Protein AF-A0A7S2X985-F1 (afdb_monomer)

Mean predicted aligned error: 20.02 Å

Secondary structure (DSSP, 8-state):
---EE--SSSS--EEEEEEPPHHHHHTSB-S--GGGGGG-TTTPPPP-EE-S--EEEEE-TT-TT----EEEEEE---SS---GGGEEEEEE-TTSBEEESS-SHHHHHHSPPEEETTEEEEEE---EETTSPPEEEEEEE----------HHHHHHHHHHHHHHHHHHHHHHHHHHHHHHHHHHHHHHHHHHHHHHHHHHHHHHHHHHHHHHHHT---------------TTHHHHHHHHHHH-PPPHHHHHHHHHHHHHHHHHHHHHHHHHHHHHHHHHHHHHHHHHHHHHHT--

Organism: NCBI:txid641309

Radius of gyration: 45.25 Å; Cα contacts (8 Å, |Δi|>4): 262; chains: 1; bounding box: 103×46×131 Å

Solvent-accessible surface area (backbone atoms only — not comparable to full-atom values): 17357 Å² total; per-residue (Å²): 112,65,79,54,78,64,70,98,50,102,78,54,56,40,48,45,42,44,78,58,57,71,74,65,54,71,68,37,53,45,62,73,65,75,90,53,56,90,79,38,91,86,72,70,71,61,60,42,44,77,33,27,84,38,30,32,28,24,27,41,83,92,50,86,78,58,73,45,86,43,73,48,77,43,60,40,68,63,94,56,95,70,58,76,83,20,49,38,56,20,34,53,45,99,85,30,40,73,39,49,76,52,77,47,69,71,49,32,71,76,54,60,70,48,74,60,86,58,31,42,30,41,70,50,49,80,61,15,35,68,95,54,68,56,37,38,36,32,40,26,36,44,63,59,76,57,72,72,66,72,44,59,63,55,57,49,47,47,66,73,44,39,69,60,54,54,51,49,53,52,52,50,54,53,48,51,53,50,50,53,51,50,53,53,52,52,51,53,51,51,54,51,51,51,51,53,49,49,56,52,50,53,51,50,53,50,51,49,50,51,48,59,56,46,69,74,55,84,81,75,90,72,95,73,93,74,81,86,74,85,69,78,69,65,67,58,56,62,59,52,58,68,69,65,71,61,80,54,71,66,63,54,52,54,50,52,55,51,51,52,52,54,49,52,52,50,51,52,53,50,54,50,52,56,51,54,51,51,52,51,51,52,52,51,53,50,54,50,52,53,56,67,57,64,76,77,117

Structure (mmCIF, N/CA/C/O backbone):
data_AF-A0A7S2X985-F1
#
_entry.id   AF-A0A7S2X985-F1
#
loop_
_atom_site.group_PDB
_atom_site.id
_atom_site.type_symbol
_atom_site.label_atom_id
_atom_site.label_alt_id
_atom_site.label_comp_id
_atom_site.label_asym_id
_atom_site.label_entity_id
_atom_site.label_seq_id
_atom_site.pdbx_PDB_ins_code
_atom_site.Cartn_x
_atom_site.Cartn_y
_atom_site.Cartn_z
_atom_site.occupancy
_atom_site.B_iso_or_equiv
_atom_site.auth_seq_id
_atom_site.auth_comp_id
_atom_site.auth_asym_id
_atom_site.auth_atom_id
_atom_site.pdbx_PDB_model_num
ATOM 1 N N . GLY A 1 1 ? -16.755 -2.952 32.987 1.00 37.12 1 GLY A N 1
ATOM 2 C CA . GLY A 1 1 ? -15.324 -3.105 33.292 1.00 37.12 1 GLY A CA 1
ATOM 3 C C . GLY A 1 1 ? -15.117 -4.434 33.974 1.00 37.12 1 GLY A C 1
ATOM 4 O O . GLY A 1 1 ? -15.805 -4.704 34.952 1.00 37.12 1 GLY A O 1
ATOM 5 N N . ALA A 1 2 ? -14.242 -5.276 33.432 1.00 41.88 2 ALA A N 1
ATOM 6 C CA . ALA A 1 2 ? -13.829 -6.518 34.077 1.00 41.88 2 ALA A CA 1
ATOM 7 C C . ALA A 1 2 ? -12.558 -6.242 34.891 1.00 41.88 2 ALA A C 1
ATOM 9 O O . ALA A 1 2 ? -11.620 -5.645 34.371 1.00 41.88 2 ALA A O 1
ATOM 10 N N . PHE A 1 3 ? -12.538 -6.649 36.160 1.00 44.09 3 PHE A N 1
ATOM 11 C CA . PHE A 1 3 ? -11.353 -6.574 37.012 1.00 44.09 3 PHE A CA 1
ATOM 12 C C . PHE A 1 3 ? -10.733 -7.964 37.094 1.00 44.09 3 PHE A C 1
ATOM 14 O O . PHE A 1 3 ? -11.329 -8.873 37.667 1.00 44.09 3 PHE A O 1
ATOM 21 N N . VAL A 1 4 ? -9.535 -8.131 36.542 1.00 50.12 4 VAL A N 1
ATOM 22 C CA . VAL A 1 4 ? -8.722 -9.322 36.804 1.00 50.12 4 VAL A CA 1
ATOM 23 C C . VAL A 1 4 ? -7.693 -8.931 37.856 1.00 50.12 4 VAL A C 1
ATOM 25 O O . VAL A 1 4 ? -6.742 -8.214 37.558 1.00 50.12 4 VAL A O 1
ATOM 28 N N . THR A 1 5 ? -7.907 -9.356 39.102 1.00 44.69 5 THR A N 1
ATOM 29 C CA . THR A 1 5 ? -6.942 -9.193 40.195 1.00 44.69 5 THR A CA 1
ATOM 30 C C . THR A 1 5 ? -6.244 -10.529 40.435 1.00 44.69 5 THR A C 1
ATOM 32 O O . THR A 1 5 ? -6.885 -11.544 40.704 1.00 44.69 5 THR A O 1
ATOM 35 N N . ARG A 1 6 ? -4.912 -10.564 40.320 1.00 44.09 6 ARG A N 1
ATOM 36 C CA . ARG A 1 6 ? -4.124 -11.769 40.615 1.00 44.09 6 ARG A CA 1
ATOM 37 C C . ARG A 1 6 ? -3.364 -11.594 41.935 1.00 44.09 6 ARG A C 1
ATOM 39 O O . ARG A 1 6 ? -2.238 -11.118 41.934 1.00 44.09 6 ARG A O 1
ATOM 46 N N . GLY A 1 7 ? -3.984 -12.045 43.030 1.00 41.53 7 GLY A N 1
ATOM 47 C CA . GLY A 1 7 ? -3.350 -12.333 44.332 1.00 41.53 7 GLY A CA 1
ATOM 48 C C . GLY A 1 7 ? -2.985 -11.126 45.218 1.00 41.53 7 GLY A C 1
ATOM 49 O O . GLY A 1 7 ? -3.055 -10.000 44.756 1.00 41.53 7 GLY A O 1
ATOM 50 N N . PRO A 1 8 ? -2.632 -11.336 46.505 1.00 42.41 8 PRO A N 1
ATOM 51 C CA . PRO A 1 8 ? -2.296 -10.283 47.465 1.00 42.41 8 PRO A CA 1
ATOM 52 C C . PRO A 1 8 ? -0.773 -10.109 47.565 1.00 42.41 8 PRO A C 1
ATOM 54 O O . PRO A 1 8 ? -0.146 -10.480 48.555 1.00 42.41 8 PRO A O 1
ATOM 57 N N . SER A 1 9 ? -0.158 -9.581 46.513 1.00 53.66 9 SER A N 1
ATOM 58 C CA . SER A 1 9 ? 1.262 -9.220 46.499 1.00 53.66 9 SER A CA 1
ATOM 59 C C . SER A 1 9 ? 1.353 -7.725 46.205 1.00 53.66 9 SER A C 1
ATOM 61 O O . SER A 1 9 ? 0.555 -7.181 45.456 1.00 53.66 9 SER A O 1
ATOM 63 N N . THR A 1 10 ? 2.305 -7.001 46.778 1.00 53.34 10 THR A N 1
ATOM 64 C CA . THR A 1 10 ? 2.469 -5.554 46.532 1.00 53.34 10 THR A CA 1
ATOM 65 C C . THR A 1 10 ? 2.764 -5.199 45.060 1.00 53.34 10 THR A C 1
ATOM 67 O O . THR A 1 10 ? 2.781 -4.023 44.709 1.00 53.34 10 THR A O 1
ATOM 70 N N . ASN A 1 11 ? 2.898 -6.206 44.185 1.00 60.09 11 ASN A N 1
ATOM 71 C CA . ASN A 1 11 ? 2.995 -6.114 42.728 1.00 60.09 11 ASN A CA 1
ATOM 72 C C . ASN A 1 11 ? 1.716 -6.599 42.032 1.00 60.09 11 ASN A C 1
ATOM 74 O O . ASN A 1 11 ? 1.755 -7.482 41.171 1.00 60.09 11 ASN A O 1
ATOM 78 N N . ASN A 1 12 ? 0.566 -6.057 42.416 1.00 65.19 12 ASN A N 1
ATOM 79 C CA . ASN A 1 12 ? -0.681 -6.441 41.774 1.00 65.19 12 ASN A CA 1
ATOM 80 C C . ASN A 1 12 ? -0.718 -5.952 40.319 1.00 65.19 12 ASN A C 1
ATOM 82 O O . ASN A 1 12 ? -0.610 -4.760 40.015 1.00 65.19 12 ASN A O 1
ATOM 86 N N . ILE A 1 13 ? -0.869 -6.915 39.415 1.00 68.62 13 ILE A N 1
ATOM 87 C CA . ILE A 1 13 ? -1.142 -6.676 38.004 1.00 68.62 13 ILE A CA 1
ATOM 88 C C . ILE A 1 13 ? -2.639 -6.437 37.883 1.00 68.62 13 ILE A C 1
ATOM 90 O O . ILE A 1 13 ? -3.434 -7.303 38.253 1.00 68.62 13 ILE A O 1
ATOM 94 N N . TYR A 1 14 ? -3.007 -5.263 37.382 1.00 75.69 14 TYR A N 1
ATOM 95 C CA . TYR A 1 14 ? -4.395 -4.914 37.120 1.00 75.69 14 TYR A CA 1
ATOM 96 C C . TYR A 1 14 ? -4.555 -4.620 35.638 1.00 75.69 14 TYR A C 1
ATOM 98 O O . TYR A 1 14 ? -3.804 -3.819 35.086 1.00 75.69 14 TYR A O 1
ATOM 106 N N . LEU A 1 15 ? -5.550 -5.259 35.030 1.00 80.06 15 LEU A N 1
ATOM 107 C CA . LEU A 1 15 ? -6.077 -4.897 33.723 1.00 80.06 15 LEU A CA 1
ATOM 108 C C . LEU A 1 15 ? -7.374 -4.125 33.949 1.00 80.06 15 LEU A C 1
ATOM 110 O O . LEU A 1 15 ? -8.258 -4.604 34.662 1.00 80.06 15 LEU A O 1
ATOM 114 N N . TYR A 1 16 ? -7.476 -2.942 33.357 1.00 84.44 16 TYR A N 1
ATOM 115 C CA . TYR A 1 16 ? -8.648 -2.087 33.475 1.00 84.44 16 TYR A CA 1
ATOM 116 C C . TYR A 1 16 ? -9.180 -1.735 32.091 1.00 84.44 16 TYR A C 1
ATOM 118 O O . TYR A 1 16 ? -8.420 -1.296 31.228 1.00 84.44 16 TYR A O 1
ATOM 126 N N . THR A 1 17 ? -10.484 -1.932 31.889 1.00 86.88 17 THR A N 1
ATOM 127 C CA . THR A 1 17 ? -11.172 -1.586 30.643 1.00 86.88 17 THR A CA 1
ATOM 128 C C . THR A 1 17 ? -12.392 -0.709 30.896 1.00 86.88 17 THR A C 1
ATOM 130 O O . THR A 1 17 ? -13.208 -0.982 31.787 1.00 86.88 17 THR A O 1
ATOM 133 N N . LEU A 1 18 ? -12.530 0.339 30.085 1.00 89.88 18 LEU A N 1
ATOM 134 C CA . LEU A 1 18 ? -13.680 1.247 30.076 1.00 89.88 18 LEU A CA 1
ATOM 135 C C . LEU A 1 18 ? -14.195 1.423 28.657 1.00 89.88 18 LEU A C 1
ATOM 137 O O . LEU A 1 18 ? -13.406 1.476 27.723 1.00 89.88 18 LEU A O 1
ATOM 141 N N . SER A 1 19 ? -15.506 1.577 28.498 1.00 88.50 19 SER A N 1
ATOM 142 C CA . SER A 1 19 ? -16.073 2.084 27.248 1.00 88.50 19 SER A CA 1
ATOM 143 C C . SER A 1 19 ? -15.607 3.519 27.017 1.00 88.50 19 SER A C 1
ATOM 145 O O . SER A 1 19 ? -15.611 4.319 27.955 1.00 88.50 19 SER A O 1
ATOM 147 N N . ALA A 1 20 ? -15.241 3.846 25.785 1.00 87.81 20 ALA A N 1
ATOM 148 C CA . ALA A 1 20 ? -14.921 5.214 25.411 1.00 87.81 20 ALA A CA 1
ATOM 149 C C . ALA A 1 20 ? -16.188 6.015 25.107 1.00 87.81 20 ALA A C 1
ATOM 151 O O . ALA A 1 20 ? -17.232 5.457 24.756 1.00 87.81 20 ALA A O 1
ATOM 152 N N . THR A 1 21 ? -16.101 7.330 25.266 1.00 84.75 21 THR A N 1
ATOM 153 C CA . THR A 1 21 ? -17.227 8.232 25.011 1.00 84.75 21 THR A CA 1
ATOM 154 C C . THR A 1 21 ? -17.313 8.585 23.531 1.00 84.75 21 THR A C 1
ATOM 156 O O . THR A 1 21 ? -16.298 8.702 22.849 1.00 84.75 21 THR A O 1
ATOM 159 N N . GLU A 1 22 ? -18.524 8.817 23.017 1.00 75.56 22 GLU A N 1
ATOM 160 C CA . GLU A 1 22 ? -18.728 9.146 21.598 1.00 75.56 22 GLU A CA 1
ATOM 161 C C . GLU A 1 22 ? -17.960 10.409 21.161 1.00 75.56 22 GLU A C 1
ATOM 163 O O . GLU A 1 22 ? -17.469 10.489 20.036 1.00 75.56 22 GLU A O 1
ATOM 168 N N . SER A 1 23 ? -17.788 11.376 22.068 1.00 77.38 23 SER A N 1
ATOM 169 C CA . SER A 1 23 ? -17.012 12.599 21.831 1.00 77.38 23 SER A CA 1
ATOM 170 C C . SER A 1 23 ? -15.557 12.336 21.442 1.00 77.38 23 SER A C 1
ATOM 172 O O . SER A 1 23 ? -15.026 13.056 20.602 1.00 77.38 23 SER A O 1
ATOM 174 N N . GLU A 1 24 ? -14.927 11.304 22.007 1.00 73.19 24 GLU A N 1
ATOM 175 C CA . GLU A 1 24 ? -13.530 10.944 21.718 1.00 73.19 24 GLU A CA 1
ATOM 176 C C . GLU A 1 24 ? -13.401 10.237 20.360 1.00 73.19 24 GLU A C 1
ATOM 178 O O . GLU A 1 24 ? -12.398 10.373 19.659 1.00 73.19 24 GLU A O 1
ATOM 183 N N . ILE A 1 25 ? -14.453 9.527 19.946 1.00 74.12 25 ILE A N 1
ATOM 184 C CA . ILE A 1 25 ? -14.523 8.852 18.644 1.00 74.12 25 ILE A CA 1
ATOM 185 C C . ILE A 1 25 ? -14.705 9.876 17.525 1.00 74.12 25 ILE A C 1
ATOM 187 O O . ILE A 1 25 ? -14.111 9.737 16.463 1.00 74.12 25 ILE A O 1
ATOM 191 N N . ARG A 1 26 ? -15.500 10.930 17.757 1.00 67.88 26 ARG A N 1
ATOM 192 C CA . ARG A 1 26 ? -15.759 11.982 16.759 1.00 67.88 26 ARG A CA 1
ATOM 193 C C . ARG A 1 26 ? -14.506 12.774 16.379 1.00 67.88 26 ARG A C 1
ATOM 195 O O . ARG A 1 26 ? -14.453 13.306 15.274 1.00 67.88 26 ARG A O 1
ATOM 202 N N . SER A 1 27 ? -13.514 12.851 17.268 1.00 60.69 27 SER A N 1
ATOM 203 C CA . SER A 1 27 ? -12.201 13.433 16.958 1.00 60.69 27 SER A CA 1
ATOM 204 C C . SER A 1 27 ? -11.284 12.505 16.160 1.00 60.69 27 SER A C 1
ATOM 206 O O . SER A 1 27 ? -10.302 12.985 15.599 1.00 60.69 27 SER A O 1
ATOM 208 N N . ALA A 1 28 ? -11.580 11.203 16.092 1.00 64.69 28 ALA A N 1
ATOM 209 C CA . ALA A 1 28 ? -10.802 10.266 15.295 1.00 64.69 28 ALA A CA 1
ATOM 210 C C . ALA A 1 28 ? -11.114 10.453 13.804 1.00 64.69 28 ALA A C 1
ATOM 212 O O . ALA A 1 28 ? -12.271 10.499 13.377 1.00 64.69 28 ALA A O 1
ATOM 213 N N . HIS A 1 29 ? -10.069 10.565 12.991 1.00 62.53 29 HIS A N 1
ATOM 214 C CA . HIS A 1 29 ? -10.214 10.737 11.557 1.00 62.53 29 HIS A CA 1
ATOM 215 C C . HIS A 1 29 ? -10.514 9.386 10.901 1.00 62.53 29 HIS A C 1
ATOM 217 O O . HIS A 1 29 ? -9.672 8.492 10.852 1.00 62.53 29 HIS A O 1
ATOM 223 N N . ASN A 1 30 ? -11.726 9.249 10.358 1.00 56.31 30 ASN A N 1
ATOM 224 C CA . ASN A 1 30 ? -12.150 8.042 9.640 1.00 56.31 30 ASN A CA 1
ATOM 225 C C . ASN A 1 30 ? -11.786 8.049 8.141 1.00 56.31 30 ASN A C 1
ATOM 227 O O . ASN A 1 30 ? -12.067 7.067 7.454 1.00 56.31 30 ASN A O 1
ATOM 231 N N . PHE A 1 31 ? -11.141 9.110 7.625 1.00 55.06 31 PHE A N 1
ATOM 232 C CA . PHE A 1 31 ? -10.700 9.192 6.227 1.00 55.06 31 PHE A CA 1
ATOM 233 C C . PHE A 1 31 ? -9.697 10.308 5.907 1.00 55.06 31 PHE A C 1
ATOM 235 O O . PHE A 1 31 ? -9.627 11.334 6.584 1.00 55.06 31 PHE A O 1
ATOM 242 N N . VAL A 1 32 ? -8.981 10.111 4.792 1.00 45.12 32 VAL A N 1
ATOM 243 C CA . VAL A 1 32 ? -8.076 11.080 4.155 1.00 45.12 32 VAL A CA 1
ATOM 244 C C . VAL A 1 32 ? -8.823 12.330 3.715 1.00 45.12 32 VAL A C 1
ATOM 246 O O . VAL A 1 32 ? -9.898 12.261 3.124 1.00 45.12 32 VAL A O 1
ATOM 249 N N . ARG A 1 33 ? -8.198 13.486 3.954 1.00 41.09 33 ARG A N 1
ATOM 250 C CA . ARG A 1 33 ? -8.642 14.787 3.448 1.00 41.09 33 ARG A CA 1
ATOM 251 C C . ARG A 1 33 ? -8.950 14.711 1.948 1.00 41.09 33 ARG A C 1
ATOM 253 O O . ARG A 1 33 ? -8.089 14.332 1.154 1.00 41.09 33 ARG A O 1
ATOM 260 N N . ARG A 1 34 ? -10.156 15.148 1.576 1.00 38.97 34 ARG A N 1
ATOM 261 C CA . ARG A 1 34 ? -10.697 15.196 0.202 1.00 38.97 34 ARG A CA 1
ATOM 262 C C . ARG A 1 34 ? -9.741 15.843 -0.816 1.00 38.97 34 ARG A C 1
ATOM 264 O O . ARG A 1 34 ? -9.724 15.461 -1.974 1.00 38.97 34 ARG A O 1
ATOM 271 N N . GLU A 1 35 ? -8.892 16.756 -0.359 1.00 44.22 35 GLU A N 1
ATOM 272 C CA . GLU A 1 35 ? -7.920 17.517 -1.158 1.00 44.22 35 GLU A CA 1
ATOM 273 C C . GLU A 1 35 ? -6.768 16.674 -1.752 1.00 44.22 35 GLU A C 1
ATOM 275 O O . GLU A 1 35 ? -6.102 17.118 -2.684 1.00 44.22 35 GLU A O 1
ATOM 280 N N . PHE A 1 36 ? -6.511 15.466 -1.233 1.00 45.19 36 PHE A N 1
ATOM 281 C CA . PHE A 1 36 ? -5.443 14.572 -1.720 1.00 45.19 36 PHE A CA 1
ATOM 282 C C . PHE A 1 36 ? -5.940 13.446 -2.639 1.00 45.19 36 PHE A C 1
ATOM 284 O O . PHE A 1 36 ? -5.121 12.730 -3.220 1.00 45.19 36 PHE A O 1
ATOM 291 N N . PHE A 1 37 ? -7.261 13.296 -2.775 1.00 45.88 37 PHE A N 1
ATOM 292 C CA . PHE A 1 37 ? -7.903 12.204 -3.510 1.00 45.88 37 PHE A CA 1
ATOM 293 C C . PHE A 1 37 ? -7.572 12.257 -5.011 1.00 45.88 37 PHE A C 1
ATOM 295 O O . PHE A 1 37 ? -7.209 11.240 -5.596 1.00 45.88 37 PHE A O 1
ATOM 302 N N . ASP A 1 38 ? -7.538 13.459 -5.593 1.00 53.06 38 ASP A N 1
ATOM 303 C CA . ASP A 1 38 ? -7.266 13.659 -7.024 1.00 53.06 38 ASP A CA 1
ATOM 304 C C . ASP A 1 38 ? -5.805 13.380 -7.431 1.00 53.06 38 ASP A C 1
ATOM 306 O O . ASP A 1 38 ? -5.495 13.295 -8.617 1.00 53.06 38 ASP A O 1
ATOM 310 N N . ARG A 1 39 ? -4.875 13.232 -6.472 1.00 51.47 39 ARG A N 1
ATOM 311 C CA . ARG A 1 39 ? -3.435 13.035 -6.751 1.00 51.47 39 ARG A CA 1
ATOM 312 C C . ARG A 1 39 ? -2.918 11.612 -6.531 1.00 51.47 39 ARG A C 1
ATOM 314 O O . ARG A 1 39 ? -1.782 11.334 -6.907 1.00 51.47 39 ARG A O 1
ATOM 321 N N . LEU A 1 40 ? -3.685 10.725 -5.897 1.00 53.16 40 LEU A N 1
ATOM 322 C CA . LEU A 1 40 ? -3.191 9.438 -5.385 1.00 53.16 40 LEU A CA 1
ATOM 323 C C . LEU A 1 40 ? -4.100 8.280 -5.813 1.00 53.16 40 LEU A C 1
ATOM 325 O O . LEU A 1 40 ? -4.577 7.523 -4.975 1.00 53.16 40 LEU A O 1
ATOM 329 N N . THR A 1 41 ? -4.302 8.125 -7.118 1.00 47.78 41 THR A N 1
ATOM 330 C CA . THR A 1 41 ? -5.208 7.169 -7.787 1.00 47.78 41 THR A CA 1
ATOM 331 C C . THR A 1 41 ? -5.080 5.685 -7.391 1.00 47.78 41 THR A C 1
ATOM 333 O O . THR A 1 41 ? -5.945 4.902 -7.756 1.00 47.78 41 THR A O 1
ATOM 336 N N . GLU A 1 42 ? -4.083 5.276 -6.595 1.00 43.84 42 GLU A N 1
ATOM 337 C CA . GLU A 1 42 ? -3.938 3.891 -6.094 1.00 43.84 42 GLU A CA 1
ATOM 338 C C . GLU A 1 42 ? -3.498 3.783 -4.617 1.00 43.84 42 GLU A C 1
ATOM 340 O O . GLU A 1 42 ? -3.316 2.686 -4.089 1.00 43.84 42 GLU A O 1
ATOM 345 N N . MET A 1 43 ? -3.300 4.903 -3.907 1.00 43.09 43 MET A N 1
ATOM 346 C CA . MET A 1 43 ? -2.772 4.899 -2.528 1.00 43.09 43 MET A CA 1
ATOM 347 C C . MET A 1 43 ? -3.771 5.388 -1.482 1.00 43.09 43 MET A C 1
ATOM 349 O O . MET A 1 43 ? -3.379 5.688 -0.354 1.00 43.09 43 MET A O 1
ATOM 353 N N . ILE A 1 44 ? -5.054 5.430 -1.809 1.00 44.34 44 ILE A N 1
ATOM 354 C CA . ILE A 1 44 ? -6.078 5.925 -0.893 1.00 44.34 44 ILE A CA 1
ATOM 355 C C . ILE A 1 44 ? -6.330 4.857 0.186 1.00 44.34 44 ILE A C 1
ATOM 357 O O . ILE A 1 44 ? -6.694 3.730 -0.145 1.00 44.34 44 ILE A O 1
ATOM 361 N N . PRO A 1 45 ? -6.100 5.140 1.482 1.00 47.56 45 PRO A N 1
ATOM 362 C CA . PRO A 1 45 ? -6.655 4.316 2.535 1.00 47.56 45 PRO A CA 1
ATOM 363 C C . PRO A 1 45 ? -8.171 4.518 2.518 1.00 47.56 45 PRO A C 1
ATOM 365 O O . PRO A 1 45 ? -8.665 5.637 2.659 1.00 47.56 45 PRO A O 1
ATOM 368 N N . TYR A 1 46 ? -8.879 3.421 2.286 1.00 52.56 46 TYR A N 1
ATOM 369 C CA . TYR A 1 46 ? -10.331 3.341 2.339 1.00 52.56 46 TYR A CA 1
ATOM 370 C C . TYR A 1 46 ? -10.906 3.816 3.674 1.00 52.56 46 TYR A C 1
ATOM 372 O O . TYR A 1 46 ? -10.174 3.992 4.655 1.00 52.56 46 TYR A O 1
ATOM 380 N N . SER A 1 47 ? -12.235 3.948 3.707 1.00 56.97 47 SER A N 1
ATOM 381 C CA . SER A 1 47 ? -12.996 4.293 4.906 1.00 56.97 47 SER A CA 1
ATOM 382 C C . SER A 1 47 ? -12.574 3.377 5.998 1.00 56.97 47 SER A C 1
ATOM 384 O O . SER A 1 47 ? -12.709 2.163 5.855 1.00 56.97 47 SER A O 1
ATOM 386 N N . ARG A 1 48 ? -12.115 3.951 7.100 1.00 70.00 48 ARG A N 1
ATOM 387 C CA . ARG A 1 48 ? -12.078 3.195 8.335 1.00 70.00 48 ARG A CA 1
ATOM 388 C C . ARG A 1 48 ? -13.366 3.499 9.058 1.00 70.00 48 ARG A C 1
ATOM 390 O O . ARG A 1 48 ? -13.541 4.588 9.589 1.00 70.00 48 ARG A O 1
ATOM 397 N N . THR A 1 49 ? -14.292 2.552 9.006 1.00 78.50 49 THR A N 1
ATOM 398 C CA . THR A 1 49 ? -15.555 2.654 9.735 1.00 78.50 49 THR A CA 1
ATOM 399 C C . THR A 1 49 ? -15.404 1.876 11.026 1.00 78.50 49 THR A C 1
ATOM 401 O O . THR A 1 49 ? -15.036 0.704 11.006 1.00 78.50 49 THR A O 1
ATOM 404 N N . VAL A 1 50 ? -15.668 2.519 12.158 1.00 85.94 50 VAL A N 1
ATOM 405 C CA . VAL A 1 50 ? -15.706 1.836 13.452 1.00 85.94 50 VAL A CA 1
ATOM 406 C C . VAL A 1 50 ? -16.968 0.974 13.504 1.00 85.94 50 VAL A C 1
ATOM 408 O O . VAL A 1 50 ? -18.067 1.499 13.364 1.00 85.94 50 VAL A O 1
ATOM 411 N N . LEU A 1 51 ? -16.804 -0.340 13.674 1.00 87.25 51 LEU A N 1
ATOM 412 C CA . LEU A 1 51 ? -17.898 -1.318 13.667 1.00 87.25 51 LEU A CA 1
ATOM 413 C C . LEU A 1 51 ? -18.385 -1.684 15.071 1.00 87.25 51 LEU A C 1
ATOM 415 O O . LEU A 1 51 ? -19.514 -2.138 15.217 1.00 87.25 51 LEU A O 1
ATOM 419 N N . SER A 1 52 ? -17.547 -1.520 16.097 1.00 90.00 52 SER A N 1
ATOM 420 C CA . SER A 1 52 ? -17.879 -1.858 17.486 1.00 90.00 52 SER A CA 1
ATOM 421 C C . SER A 1 52 ? -17.761 -0.655 18.416 1.00 90.00 52 SER A C 1
ATOM 423 O O . SER A 1 52 ? -17.006 0.277 18.147 1.00 90.00 52 SER A O 1
ATOM 425 N N . ALA A 1 53 ? -18.414 -0.717 19.578 1.00 89.31 53 ALA A N 1
ATOM 426 C CA . ALA A 1 53 ? -18.194 0.268 20.635 1.00 89.31 53 ALA A CA 1
ATOM 427 C C . ALA A 1 53 ? -16.705 0.279 21.051 1.00 89.31 53 ALA A C 1
ATOM 429 O O . ALA A 1 53 ? -16.170 -0.781 21.399 1.00 89.31 53 ALA A O 1
ATOM 430 N N . PRO A 1 54 ? -16.017 1.432 21.002 1.00 91.06 54 PRO A N 1
ATOM 431 C CA . PRO A 1 54 ? -14.617 1.497 21.371 1.00 91.06 54 PRO A CA 1
ATOM 432 C C . PRO A 1 54 ? -14.432 1.423 22.881 1.00 91.06 54 PRO A C 1
ATOM 434 O O . PRO A 1 54 ? -15.286 1.836 23.672 1.00 91.06 54 PRO A O 1
ATOM 437 N N . PHE A 1 55 ? -13.277 0.914 23.285 1.00 92.12 55 PHE A N 1
ATOM 438 C CA . PHE A 1 55 ? -12.932 0.713 24.682 1.00 92.12 55 PHE A CA 1
ATOM 439 C C . PHE A 1 55 ? -11.468 1.053 24.933 1.00 92.12 55 PHE A C 1
ATOM 441 O O . PHE A 1 55 ? -10.588 0.785 24.119 1.00 92.12 55 PHE A O 1
ATOM 448 N N . TYR A 1 56 ? -11.200 1.636 26.088 1.00 92.12 56 TYR A N 1
ATOM 449 C CA . TYR A 1 56 ? -9.857 1.857 26.573 1.00 92.12 56 TYR A CA 1
ATOM 450 C C . TYR A 1 56 ? -9.336 0.638 27.322 1.00 92.12 56 TYR A C 1
ATOM 452 O O . TYR A 1 56 ? -10.086 -0.041 28.028 1.00 92.12 56 TYR A O 1
ATOM 460 N N . CYS A 1 57 ? -8.028 0.421 27.222 1.00 91.19 57 CYS A N 1
ATOM 461 C CA . CYS A 1 57 ? -7.297 -0.534 28.032 1.00 91.19 57 CYS A CA 1
ATOM 462 C C . CYS A 1 57 ? -6.116 0.118 28.758 1.00 91.19 57 CYS A C 1
ATOM 464 O O . CYS A 1 57 ? -5.270 0.775 28.133 1.00 91.19 57 CYS A O 1
ATOM 466 N N . TRP A 1 58 ? -6.016 -0.164 30.059 1.00 90.19 58 TRP A N 1
ATOM 467 C CA . TRP A 1 58 ? -4.879 0.182 30.907 1.00 90.19 58 TRP A CA 1
ATOM 468 C C . TRP A 1 58 ? -4.322 -1.040 31.647 1.00 90.19 58 TRP A C 1
ATOM 470 O O . TRP A 1 58 ? -5.067 -1.936 32.043 1.00 90.19 58 TRP A O 1
ATOM 480 N N . THR A 1 59 ? -3.012 -1.034 31.884 1.00 88.50 59 THR A N 1
ATOM 481 C CA . THR A 1 59 ? -2.265 -1.990 32.707 1.00 88.50 59 THR A CA 1
ATOM 482 C C . THR A 1 59 ? -1.443 -1.264 33.776 1.00 88.50 59 THR A C 1
ATOM 484 O O . THR A 1 59 ? -1.097 -0.088 33.622 1.00 88.50 59 THR A O 1
ATOM 487 N N . SER A 1 60 ? -1.120 -1.940 34.881 1.00 84.00 60 SER A N 1
ATOM 488 C CA . SER A 1 60 ? -0.266 -1.363 35.926 1.00 84.00 60 SER A CA 1
ATOM 489 C C . SER A 1 60 ? 1.164 -1.100 35.426 1.00 84.00 60 SER A C 1
ATOM 491 O O . SER A 1 60 ? 1.674 -1.782 34.540 1.00 84.00 60 SER A O 1
ATOM 493 N N . THR A 1 61 ? 1.817 -0.082 35.996 1.00 77.88 61 THR A N 1
ATOM 494 C CA . THR A 1 61 ? 3.154 0.400 35.588 1.00 77.88 61 THR A CA 1
ATOM 495 C C . THR A 1 61 ? 4.287 -0.575 35.880 1.00 77.88 61 THR A C 1
ATOM 497 O O . THR A 1 61 ? 5.353 -0.458 35.297 1.00 77.88 61 THR A O 1
ATOM 500 N N . ASN A 1 62 ? 4.069 -1.540 36.775 1.00 71.19 62 ASN A N 1
ATOM 501 C CA . ASN A 1 62 ? 5.095 -2.495 37.205 1.00 71.19 62 ASN A CA 1
ATOM 502 C C . ASN A 1 62 ? 5.204 -3.699 36.258 1.00 71.19 62 ASN A C 1
ATOM 504 O O . ASN A 1 62 ? 5.740 -4.740 36.637 1.00 71.19 62 ASN A O 1
ATOM 508 N N . VAL A 1 63 ? 4.633 -3.587 35.059 1.00 66.81 63 VAL A N 1
ATOM 509 C CA . VAL A 1 63 ? 4.532 -4.681 34.104 1.00 66.81 63 VAL A CA 1
ATOM 510 C C . VAL A 1 63 ? 5.178 -4.261 32.797 1.00 66.81 63 VAL A C 1
ATOM 512 O O . VAL A 1 63 ? 4.520 -3.745 31.894 1.00 66.81 63 VAL A O 1
ATOM 515 N N . ASP A 1 64 ? 6.482 -4.505 32.704 1.00 58.19 64 ASP A N 1
ATOM 516 C CA . ASP A 1 64 ? 7.215 -4.374 31.453 1.00 58.19 64 ASP A CA 1
ATOM 517 C C . ASP A 1 64 ? 6.711 -5.451 30.489 1.00 58.19 64 ASP A C 1
ATOM 519 O O . ASP A 1 64 ? 7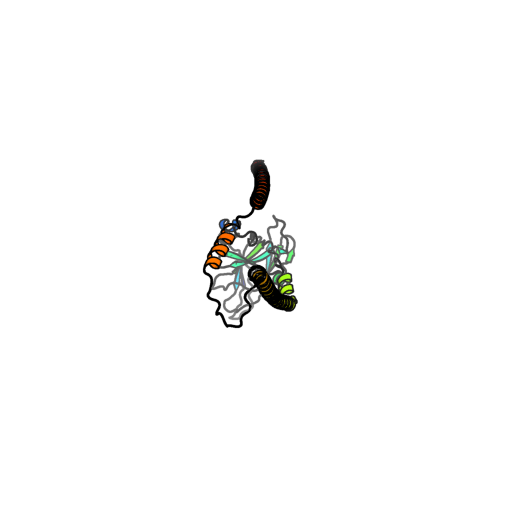.046 -6.631 30.594 1.00 58.19 64 ASP A O 1
ATOM 523 N N . SER A 1 65 ? 5.863 -5.045 29.543 1.00 55.75 65 SER A N 1
ATOM 524 C CA . SER A 1 65 ? 5.369 -5.885 28.445 1.00 55.75 65 SER A CA 1
ATOM 525 C C . SER A 1 65 ? 4.691 -7.191 28.888 1.00 55.75 65 SER A C 1
ATOM 527 O O . SER A 1 65 ? 5.133 -8.298 28.576 1.00 55.75 65 SER A O 1
ATOM 529 N N . PHE A 1 66 ? 3.561 -7.085 29.589 1.00 54.97 66 PHE A N 1
ATOM 530 C CA . PHE A 1 66 ? 2.671 -8.238 29.732 1.00 54.97 66 PHE A CA 1
ATOM 531 C C . PHE A 1 66 ? 2.065 -8.581 28.367 1.00 54.97 66 PHE A C 1
ATOM 533 O O . PHE A 1 66 ? 1.164 -7.888 27.909 1.00 54.97 66 PHE A O 1
ATOM 540 N N . ARG A 1 67 ? 2.514 -9.677 27.742 1.00 58.25 67 ARG A N 1
ATOM 541 C CA . ARG A 1 67 ? 1.768 -10.342 26.662 1.00 58.25 67 ARG A CA 1
ATOM 542 C C . ARG A 1 67 ? 0.578 -11.074 27.274 1.00 58.25 67 ARG A C 1
ATOM 544 O O . ARG A 1 67 ? 0.609 -12.290 27.461 1.00 58.25 67 ARG A O 1
ATOM 551 N N . LEU A 1 68 ? -0.453 -10.337 27.669 1.00 62.94 68 LEU A N 1
ATOM 552 C CA . LEU A 1 68 ? -1.739 -10.962 27.947 1.00 62.94 68 LEU A CA 1
ATOM 553 C C . LEU A 1 68 ? -2.338 -11.340 26.605 1.00 62.94 68 LEU A C 1
ATOM 555 O O . LEU A 1 68 ? -2.551 -10.464 25.784 1.00 62.94 68 LEU A O 1
ATOM 559 N N . ASN A 1 69 ? -2.630 -12.615 26.382 1.00 68.44 69 ASN A N 1
ATOM 560 C CA . ASN A 1 69 ? -3.500 -12.993 25.278 1.00 68.44 69 ASN A CA 1
ATOM 561 C C . ASN A 1 69 ? -4.946 -12.660 25.690 1.00 68.44 69 ASN A C 1
ATOM 563 O O . ASN A 1 69 ? -5.684 -13.538 26.134 1.00 68.44 69 ASN A O 1
ATOM 567 N N . VAL A 1 70 ? -5.296 -11.367 25.701 1.00 74.31 70 VAL A N 1
ATOM 568 C CA . VAL A 1 70 ? -6.654 -10.920 26.030 1.00 74.31 70 VAL A CA 1
ATOM 569 C C . VAL A 1 70 ? -7.492 -11.081 24.782 1.00 74.31 70 VAL A C 1
ATOM 571 O O . VAL A 1 70 ? -7.205 -10.432 23.781 1.00 74.31 70 VAL A O 1
ATOM 574 N N . SER A 1 71 ? -8.538 -11.899 24.844 1.00 82.81 71 SER A N 1
ATOM 575 C CA . SER A 1 71 ? -9.600 -11.865 23.848 1.00 82.81 71 SER A CA 1
ATOM 576 C C . SER A 1 71 ? -10.633 -10.819 24.253 1.00 82.81 71 SER A C 1
ATOM 578 O O . SER A 1 71 ? -11.084 -10.775 25.400 1.00 82.81 71 SER A O 1
ATOM 580 N N . ILE A 1 72 ? -11.011 -9.962 23.311 1.00 85.00 72 ILE A N 1
ATOM 581 C CA . ILE A 1 72 ? -12.234 -9.176 23.430 1.00 85.00 72 ILE A CA 1
ATOM 582 C C . ILE A 1 72 ? -13.290 -9.748 22.506 1.00 85.00 72 ILE A C 1
ATOM 584 O O . ILE A 1 72 ? -12.967 -10.251 21.437 1.00 85.00 72 ILE A O 1
ATOM 588 N N . GLU A 1 73 ? -14.539 -9.663 22.936 1.00 88.00 73 GLU A N 1
ATOM 589 C CA . GLU A 1 73 ? -15.725 -9.996 22.169 1.00 88.00 73 GLU A CA 1
ATOM 590 C C . GLU A 1 73 ? -16.614 -8.749 22.114 1.00 88.00 73 GLU A C 1
ATOM 592 O O . GLU A 1 73 ? -16.906 -8.144 23.151 1.00 88.00 73 GLU A O 1
ATOM 597 N N . ALA A 1 74 ? -17.001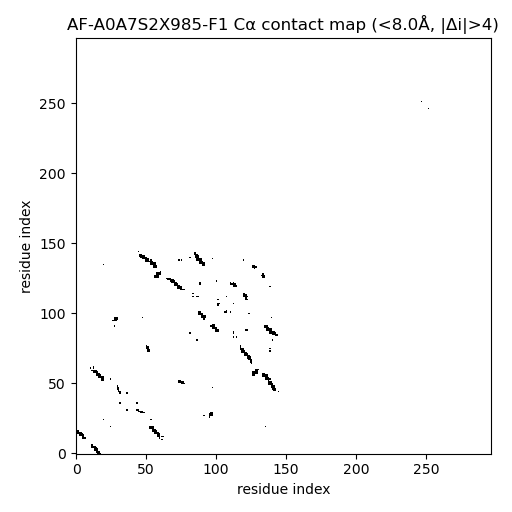 -8.318 20.915 1.00 85.38 74 ALA A N 1
ATOM 598 C CA . ALA A 1 74 ? -17.870 -7.163 20.736 1.00 85.38 74 ALA A CA 1
ATOM 599 C C . ALA A 1 74 ? -18.869 -7.393 19.604 1.00 85.38 74 ALA A C 1
ATOM 601 O O . ALA A 1 74 ? -18.551 -8.023 18.595 1.00 85.38 74 ALA A O 1
ATOM 602 N N . LYS A 1 75 ? -20.067 -6.823 19.760 1.00 86.94 75 LYS A N 1
ATOM 603 C CA . LYS A 1 75 ? -21.040 -6.770 18.672 1.00 86.94 75 LYS A CA 1
ATOM 604 C C . LYS A 1 75 ? -20.580 -5.772 17.615 1.00 86.94 75 LYS A C 1
ATOM 606 O O . LYS A 1 75 ? -20.197 -4.652 17.963 1.00 86.94 75 LYS A O 1
ATOM 611 N N . ILE A 1 76 ? -20.618 -6.193 16.359 1.00 86.00 76 ILE A N 1
ATOM 612 C CA . ILE A 1 76 ? -20.273 -5.388 15.194 1.00 86.00 76 ILE A CA 1
ATOM 613 C C . ILE A 1 76 ? -21.529 -5.011 14.417 1.00 86.00 76 ILE A C 1
ATOM 615 O O . ILE A 1 76 ? -22.446 -5.815 14.258 1.00 86.00 76 ILE A O 1
ATOM 619 N N . ASP A 1 77 ? -21.560 -3.782 13.917 1.00 78.88 77 ASP A N 1
ATOM 620 C CA . ASP A 1 77 ? -22.578 -3.358 12.967 1.00 78.88 77 ASP A CA 1
ATOM 621 C C . ASP A 1 77 ? -22.367 -4.075 11.620 1.00 78.88 77 ASP A C 1
ATOM 623 O O . ASP A 1 77 ? -21.316 -3.948 10.988 1.00 78.88 77 ASP A O 1
ATOM 627 N N . ARG A 1 78 ? -23.369 -4.853 11.196 1.00 72.94 78 ARG A N 1
ATOM 628 C CA . ARG A 1 78 ? -23.407 -5.574 9.912 1.00 72.94 78 ARG A CA 1
ATOM 629 C C . ARG A 1 78 ? -24.388 -4.968 8.914 1.00 72.94 78 ARG A C 1
ATOM 631 O O . ARG A 1 78 ? -24.777 -5.632 7.956 1.00 72.94 78 ARG A O 1
ATOM 638 N N . THR A 1 79 ? -24.775 -3.706 9.105 1.00 73.88 79 THR A N 1
ATOM 639 C CA . THR A 1 79 ? -25.604 -2.974 8.134 1.00 73.88 79 THR A CA 1
ATOM 640 C C . THR A 1 79 ? -25.000 -3.032 6.723 1.00 73.88 79 THR A C 1
ATOM 642 O O . THR A 1 79 ? -25.732 -3.049 5.736 1.00 73.88 79 THR A O 1
ATOM 645 N N . TYR A 1 80 ? -23.673 -3.160 6.623 1.00 66.50 80 TYR A N 1
ATOM 646 C CA . TYR A 1 80 ? -22.963 -3.448 5.382 1.00 66.50 80 TYR A CA 1
ATOM 647 C C . TYR A 1 80 ? -22.368 -4.861 5.411 1.00 66.50 80 TYR A C 1
ATOM 649 O O . TYR A 1 80 ? -21.818 -5.308 6.421 1.00 66.50 80 TYR A O 1
ATOM 657 N N . LEU A 1 81 ? -22.461 -5.566 4.280 1.00 69.88 81 LEU A N 1
ATOM 658 C CA . LEU A 1 81 ? -21.876 -6.894 4.115 1.00 69.88 81 LEU A CA 1
ATOM 659 C C . LEU A 1 81 ? -20.343 -6.761 4.066 1.00 69.88 81 LEU A C 1
ATOM 661 O O . LEU A 1 81 ? -19.767 -6.445 3.027 1.00 69.88 81 LEU A O 1
ATOM 665 N N . HIS A 1 82 ? -19.682 -6.958 5.202 1.00 74.75 82 HIS A N 1
ATOM 666 C CA . HIS A 1 82 ? -18.224 -6.933 5.304 1.00 74.75 82 HIS A CA 1
ATOM 667 C C . HIS A 1 82 ? -17.664 -8.359 5.266 1.00 74.75 82 HIS A C 1
ATOM 669 O O . HIS A 1 82 ? -18.180 -9.243 5.953 1.00 74.75 82 HIS A O 1
ATOM 675 N N . SER A 1 83 ? -16.596 -8.586 4.491 1.00 77.75 83 SER A N 1
ATOM 676 C CA . SER A 1 83 ? -15.827 -9.828 4.606 1.00 77.75 83 SER A CA 1
ATOM 677 C C . SER A 1 83 ? -15.146 -9.875 5.972 1.00 77.75 83 SER A C 1
ATOM 679 O O . SER A 1 83 ? -14.699 -8.848 6.487 1.00 77.75 83 SER A O 1
ATOM 681 N N . SER A 1 84 ? -15.014 -11.069 6.546 1.00 76.44 84 SER A N 1
ATOM 682 C CA . SER A 1 84 ? -14.233 -11.284 7.768 1.00 76.44 84 SER A CA 1
ATOM 683 C C . SER A 1 84 ? -12.795 -10.782 7.645 1.00 76.44 84 SER A C 1
ATOM 685 O O . SER A 1 84 ? -12.208 -10.328 8.622 1.00 76.44 84 SER A O 1
ATOM 687 N N . GLU A 1 85 ? -12.247 -10.836 6.433 1.00 76.88 85 GLU A N 1
ATOM 688 C CA . GLU A 1 85 ? -10.882 -10.417 6.107 1.00 76.88 85 GLU A CA 1
ATOM 689 C C . GLU A 1 85 ? -10.702 -8.893 6.136 1.00 76.88 85 GLU A C 1
ATOM 691 O O . GLU A 1 85 ? -9.590 -8.400 6.339 1.00 76.88 85 GLU A O 1
ATOM 696 N N . ASP A 1 86 ? -11.794 -8.144 5.983 1.00 79.19 86 ASP A N 1
ATOM 697 C CA . ASP A 1 86 ? -11.799 -6.682 5.979 1.00 79.19 86 ASP A CA 1
ATOM 698 C C . ASP A 1 86 ? -12.015 -6.085 7.372 1.00 79.19 86 ASP A C 1
ATOM 700 O O . ASP A 1 86 ? -11.991 -4.865 7.540 1.00 79.19 86 ASP A O 1
ATOM 704 N N . ILE A 1 87 ? -12.243 -6.920 8.384 1.00 85.69 87 ILE A N 1
ATOM 705 C CA . ILE A 1 87 ? -12.437 -6.488 9.764 1.00 85.69 87 ILE A CA 1
ATOM 706 C C . ILE A 1 87 ? -11.135 -6.720 10.523 1.00 85.69 87 ILE A C 1
ATOM 708 O O . ILE A 1 87 ? -10.565 -7.808 10.501 1.00 85.69 87 ILE A O 1
ATOM 712 N N . CYS A 1 88 ? -10.656 -5.701 11.231 1.00 88.44 88 CYS A N 1
ATOM 713 C CA . CYS A 1 88 ? -9.503 -5.847 12.111 1.00 88.44 88 CYS A CA 1
ATOM 714 C C . CYS A 1 88 ? -9.774 -5.219 13.477 1.00 88.44 88 CYS A C 1
ATOM 716 O O . CYS A 1 88 ? -10.495 -4.225 13.594 1.00 88.44 88 CYS A O 1
ATOM 718 N N . LEU A 1 89 ? -9.143 -5.770 14.514 1.00 91.75 89 LEU A N 1
ATOM 719 C CA . LEU A 1 89 ? -8.990 -5.063 15.779 1.00 91.75 89 LEU A CA 1
ATOM 720 C C . LEU A 1 89 ? -7.932 -3.969 15.592 1.00 91.75 89 LEU A C 1
ATOM 722 O O . LEU A 1 89 ? -6.796 -4.248 15.193 1.00 91.75 89 LEU A O 1
ATOM 726 N N . ALA A 1 90 ? -8.307 -2.724 15.860 1.00 91.44 90 ALA A N 1
ATOM 727 C CA . ALA A 1 90 ? -7.461 -1.558 15.676 1.00 91.44 90 ALA A CA 1
ATOM 728 C C . ALA A 1 90 ? -7.304 -0.758 16.964 1.00 91.44 90 ALA A C 1
ATOM 730 O O . ALA A 1 90 ? -8.201 -0.730 17.805 1.00 91.44 90 ALA A O 1
ATOM 731 N N . SER A 1 91 ? -6.169 -0.072 17.082 1.00 92.25 91 SER A N 1
ATOM 732 C CA . SER A 1 91 ? -5.917 0.933 18.111 1.00 92.25 91 SER A CA 1
ATOM 733 C C . SER A 1 91 ? -5.883 2.335 17.517 1.00 92.25 91 SER A C 1
ATOM 735 O O . SER A 1 91 ? -5.346 2.517 16.419 1.00 92.25 91 SER A O 1
ATOM 737 N N . LEU A 1 92 ? -6.379 3.327 18.252 1.00 89.56 92 LEU A N 1
ATOM 738 C CA . LEU A 1 92 ? -6.210 4.734 17.894 1.00 89.56 92 LEU A CA 1
ATOM 739 C C . LEU A 1 92 ? -4.777 5.182 18.222 1.00 89.56 92 LEU A C 1
ATOM 741 O O . LEU A 1 92 ? -4.295 4.949 19.331 1.00 89.56 92 LEU A O 1
ATOM 745 N N . ASN A 1 93 ? -4.082 5.788 17.258 1.00 86.69 93 ASN A N 1
ATOM 746 C CA . ASN A 1 93 ? -2.764 6.381 17.487 1.00 86.69 93 ASN A CA 1
ATOM 747 C C . ASN A 1 93 ? -2.877 7.815 18.051 1.00 86.69 93 ASN A C 1
ATOM 749 O O . ASN A 1 93 ? -3.951 8.415 18.049 1.00 86.69 93 ASN A O 1
ATOM 753 N N . ASP A 1 94 ? -1.747 8.399 18.457 1.00 84.19 94 ASP A N 1
ATOM 754 C CA . ASP A 1 94 ? -1.692 9.774 18.986 1.00 84.19 94 ASP A CA 1
ATOM 755 C C . ASP A 1 94 ? -2.084 10.854 17.954 1.00 84.19 94 ASP A C 1
ATOM 757 O O . ASP A 1 94 ? -2.329 12.003 18.315 1.00 84.19 94 ASP A O 1
ATOM 761 N N . TYR A 1 95 ? -2.154 10.495 16.668 1.00 81.38 95 TYR A N 1
ATOM 762 C CA . TYR A 1 95 ? -2.568 11.373 15.570 1.00 81.38 95 TYR A CA 1
ATOM 763 C C . TYR A 1 95 ? -4.074 11.298 15.271 1.00 81.38 95 TYR A C 1
ATOM 765 O O . TYR A 1 95 ? -4.548 11.996 14.378 1.00 81.38 95 TYR A O 1
ATOM 773 N N . GLY A 1 96 ? -4.829 10.472 16.003 1.00 82.38 96 GLY A N 1
ATOM 774 C CA . GLY A 1 96 ? -6.260 10.278 15.774 1.00 82.38 96 GLY A CA 1
ATOM 775 C C . GLY A 1 96 ? -6.593 9.336 14.612 1.00 82.38 96 GLY A C 1
ATOM 776 O O . GLY A 1 96 ? -7.735 9.327 14.158 1.00 82.38 96 GLY A O 1
ATOM 777 N N . ASP A 1 97 ? -5.638 8.527 14.144 1.00 82.56 97 ASP A N 1
ATOM 778 C CA . ASP A 1 97 ? -5.861 7.491 13.134 1.00 82.56 97 ASP A CA 1
ATOM 779 C C . ASP A 1 97 ? -6.032 6.112 13.775 1.00 82.56 97 ASP A C 1
ATOM 781 O O . ASP A 1 97 ? -5.195 5.646 14.557 1.00 82.56 97 ASP A O 1
ATOM 785 N N . TRP A 1 98 ? -7.061 5.390 13.343 1.00 85.69 98 TRP A N 1
ATOM 786 C CA . TRP A 1 98 ? -7.214 3.974 13.659 1.00 85.69 98 TRP A CA 1
ATOM 787 C C . TRP A 1 98 ? -6.196 3.132 12.899 1.00 85.69 98 TRP A C 1
ATOM 789 O O . TRP A 1 98 ? -6.123 3.222 11.676 1.00 85.69 98 TRP A O 1
ATOM 799 N N . ARG A 1 99 ? -5.432 2.273 13.579 1.00 86.12 99 ARG A N 1
ATOM 800 C CA . ARG A 1 99 ? -4.481 1.336 12.957 1.00 86.12 99 ARG A CA 1
ATOM 801 C C . ARG A 1 99 ? -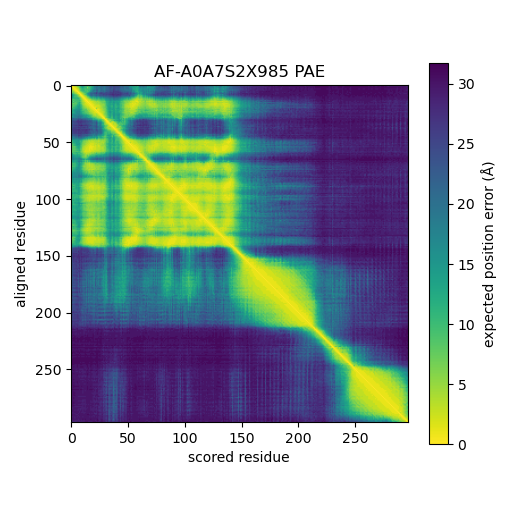4.746 -0.089 13.418 1.00 86.12 99 ARG A C 1
ATOM 803 O O . ARG A 1 99 ? -4.779 -0.334 14.618 1.00 86.12 99 ARG A O 1
ATOM 810 N N . CYS A 1 100 ? -4.890 -1.022 12.474 1.00 87.25 100 CYS A N 1
ATOM 811 C CA . CYS A 1 100 ? -4.975 -2.448 12.793 1.00 87.25 100 CYS A CA 1
ATOM 812 C C . CYS A 1 100 ? -3.760 -2.893 13.601 1.00 87.25 100 CYS A C 1
ATOM 814 O O . CYS A 1 100 ? -2.633 -2.550 13.241 1.00 87.25 100 CYS A O 1
ATOM 816 N N . LEU A 1 101 ? -3.992 -3.700 14.636 1.00 88.62 101 LEU A N 1
ATOM 817 C CA . LEU A 1 101 ? -2.911 -4.315 15.407 1.00 88.62 101 LEU A CA 1
ATOM 818 C C . LEU A 1 101 ? -2.098 -5.288 14.554 1.00 88.62 101 LEU A C 1
ATOM 820 O O . LEU A 1 101 ? -0.875 -5.315 14.643 1.00 88.62 101 LEU A O 1
ATOM 824 N N . TYR A 1 102 ? -2.792 -6.010 13.676 1.00 86.69 102 TYR A N 1
ATOM 825 C CA . TYR A 1 102 ? -2.222 -6.947 12.716 1.00 86.69 102 TYR A CA 1
ATOM 826 C C . TYR A 1 102 ? -2.490 -6.418 11.298 1.00 86.69 102 TYR A C 1
ATOM 828 O O . TYR A 1 102 ? -3.543 -6.689 10.707 1.00 86.69 102 TYR A O 1
ATOM 836 N N . PRO A 1 103 ? -1.611 -5.545 10.771 1.00 76.56 103 PRO A N 1
ATOM 837 C CA . PRO A 1 103 ? -1.845 -4.881 9.495 1.00 76.56 103 PRO A CA 1
ATOM 838 C C . PRO A 1 103 ? -1.608 -5.801 8.294 1.00 76.56 103 PRO A C 1
ATOM 840 O O . PRO A 1 103 ? -2.228 -5.573 7.259 1.00 76.56 103 PRO A O 1
ATOM 843 N N . THR A 1 104 ? -0.737 -6.810 8.412 1.00 75.12 104 THR A N 1
ATOM 844 C CA . THR A 1 104 ? -0.416 -7.726 7.308 1.00 75.12 104 THR A CA 1
ATOM 845 C C . THR A 1 104 ? -1.310 -8.965 7.322 1.00 75.12 104 THR A C 1
ATOM 847 O O . THR A 1 104 ? -1.790 -9.378 8.377 1.00 75.12 104 THR A O 1
ATOM 850 N N . ILE A 1 105 ? -1.502 -9.591 6.155 1.00 71.06 105 ILE A N 1
ATOM 851 C CA . ILE A 1 105 ? -2.249 -10.857 6.036 1.00 71.06 105 ILE A CA 1
ATOM 852 C C . ILE A 1 105 ? -1.587 -11.940 6.896 1.00 71.06 105 ILE A C 1
ATOM 854 O O . ILE A 1 105 ? -2.261 -12.591 7.681 1.00 71.06 105 ILE A O 1
ATOM 858 N N . LYS A 1 106 ? -0.252 -12.046 6.853 1.00 76.81 106 LYS A N 1
ATOM 859 C CA . LYS A 1 106 ? 0.505 -13.018 7.659 1.00 76.81 106 LYS A CA 1
ATOM 860 C C . LYS A 1 106 ? 0.273 -12.850 9.162 1.00 76.81 106 LYS A C 1
ATOM 862 O O . LYS A 1 106 ? 0.158 -13.842 9.876 1.00 76.81 106 LYS A O 1
ATOM 867 N N . ASP A 1 107 ? 0.201 -11.608 9.643 1.00 77.62 107 ASP A N 1
ATOM 868 C CA . ASP A 1 107 ? -0.063 -11.340 11.058 1.00 77.62 107 ASP A CA 1
ATOM 869 C C . ASP A 1 107 ? -1.501 -11.710 11.443 1.00 77.62 107 ASP A C 1
ATOM 871 O O . ASP A 1 107 ? -1.722 -12.203 12.549 1.00 77.62 107 ASP A O 1
ATOM 875 N N . ARG A 1 108 ? -2.463 -11.495 10.533 1.00 77.00 108 ARG A N 1
ATOM 876 C CA . ARG A 1 108 ? -3.876 -11.871 10.711 1.00 77.00 108 ARG A CA 1
ATOM 877 C C . ARG A 1 108 ? -4.081 -13.382 10.658 1.00 77.00 108 ARG A C 1
ATOM 879 O O . ARG A 1 108 ? -4.863 -13.893 11.445 1.00 77.00 108 ARG A O 1
ATOM 886 N N . ASP A 1 109 ? -3.341 -14.097 9.816 1.00 80.31 109 ASP A N 1
ATOM 887 C CA . ASP A 1 109 ? -3.360 -15.563 9.781 1.00 80.31 109 ASP A CA 1
ATOM 888 C C . ASP A 1 109 ? -2.832 -16.156 11.097 1.00 80.31 109 ASP A C 1
ATOM 890 O O . ASP A 1 109 ? -3.346 -17.158 11.591 1.00 80.31 109 ASP A O 1
ATOM 894 N N . ALA A 1 110 ? -1.820 -15.517 11.696 1.00 83.62 110 ALA A N 1
ATOM 895 C CA . ALA A 1 110 ? -1.287 -15.904 13.001 1.00 83.62 110 ALA A CA 1
ATOM 896 C C . ALA A 1 110 ? -2.209 -15.519 14.177 1.00 83.62 110 ALA A C 1
ATOM 898 O O . ALA A 1 110 ? -2.151 -16.158 15.228 1.00 83.62 110 ALA A O 1
ATOM 899 N N . HIS A 1 111 ? -3.052 -14.496 14.004 1.00 84.88 111 HIS A N 1
ATOM 900 C CA . HIS A 1 111 ? -3.985 -13.983 15.014 1.00 84.88 111 HIS A CA 1
ATOM 901 C C . HIS A 1 111 ? -5.389 -13.825 14.409 1.00 84.88 111 HIS A C 1
ATOM 903 O O . HIS A 1 111 ? -5.857 -12.696 14.213 1.00 84.88 111 HIS A O 1
ATOM 909 N N . PRO A 1 112 ? -6.057 -14.945 14.075 1.00 83.44 112 PRO A N 1
ATOM 910 C CA . PRO A 1 112 ? -7.307 -14.908 13.339 1.00 83.44 112 PRO A CA 1
ATOM 911 C C . PRO A 1 112 ? -8.408 -14.251 14.164 1.00 83.44 112 PRO A C 1
ATOM 913 O O . PRO A 1 112 ? -8.579 -14.515 15.357 1.00 83.44 112 PRO A O 1
ATOM 916 N N . LEU A 1 113 ? -9.183 -13.406 13.493 1.00 86.62 113 LEU A N 1
ATOM 917 C CA . LEU A 1 113 ? -10.395 -12.821 14.039 1.00 86.62 113 LEU A CA 1
ATOM 918 C C . LEU A 1 113 ? -11.515 -13.869 13.976 1.00 86.62 113 LEU A C 1
ATOM 920 O O . LEU A 1 113 ? -11.805 -14.407 12.907 1.00 86.62 113 LEU A O 1
ATOM 924 N N . ILE A 1 114 ? -12.143 -14.168 15.110 1.00 88.56 114 ILE A N 1
ATOM 925 C CA . ILE A 1 114 ? -13.265 -15.110 15.175 1.00 88.56 114 ILE A CA 1
ATOM 926 C C . ILE A 1 114 ? -14.553 -14.311 14.988 1.00 88.56 114 ILE A C 1
ATOM 928 O O . ILE A 1 114 ? -14.811 -13.371 15.738 1.00 88.56 114 ILE A O 1
ATOM 932 N N . LEU A 1 115 ? -15.361 -14.680 13.996 1.00 86.81 115 LEU A N 1
ATOM 933 C CA . LEU A 1 115 ? -16.671 -14.079 13.752 1.00 86.81 115 LEU A CA 1
ATOM 934 C C . LEU A 1 115 ? -17.757 -15.127 13.952 1.00 86.81 115 LEU A C 1
ATOM 936 O O . LEU A 1 115 ? -17.783 -16.129 13.240 1.00 86.81 115 LEU A O 1
ATOM 940 N N . ASP A 1 116 ? -18.662 -14.864 14.888 1.00 88.38 116 ASP A N 1
ATOM 941 C CA . ASP A 1 116 ? -19.847 -15.681 15.144 1.00 88.38 116 ASP A CA 1
ATOM 942 C C . ASP A 1 116 ? -21.087 -14.783 15.117 1.00 88.38 116 ASP A C 1
ATOM 944 O O . ASP A 1 116 ? -21.322 -13.981 16.022 1.00 88.38 116 ASP A O 1
ATOM 948 N N . GLY A 1 117 ? -21.845 -14.842 14.018 1.00 86.56 117 GLY A N 1
ATOM 949 C CA . GLY A 1 117 ? -22.950 -13.912 13.778 1.00 86.56 117 GLY A CA 1
ATOM 950 C C . GLY A 1 117 ? -22.495 -12.451 13.866 1.00 86.56 117 GLY A C 1
ATOM 951 O O . GLY A 1 117 ? -21.492 -12.072 13.267 1.00 86.56 117 GLY A O 1
ATOM 952 N N . ASP A 1 118 ? -23.206 -11.632 14.636 1.00 85.81 118 ASP A N 1
ATOM 953 C CA . ASP A 1 118 ? -22.902 -10.203 14.812 1.00 85.81 118 ASP A CA 1
ATOM 954 C C . ASP A 1 118 ? -21.767 -9.940 15.805 1.00 85.81 118 ASP A C 1
ATOM 956 O O . ASP A 1 118 ? -21.576 -8.809 16.242 1.00 85.81 118 ASP A O 1
ATOM 960 N N . THR A 1 119 ? -21.022 -10.967 16.196 1.00 88.38 119 THR A N 1
ATOM 961 C CA . THR A 1 119 ? -19.987 -10.864 17.212 1.00 88.38 119 THR A CA 1
ATOM 962 C C . THR A 1 119 ? -18.611 -11.075 16.596 1.00 88.38 119 THR A C 1
ATOM 964 O O . THR A 1 119 ? -18.360 -12.083 15.938 1.00 88.38 119 THR A O 1
ATOM 967 N N . ALA A 1 120 ? -17.704 -10.128 16.833 1.00 88.88 120 ALA A N 1
ATOM 968 C CA . ALA A 1 120 ? -16.291 -10.243 16.499 1.00 88.88 120 ALA A CA 1
ATOM 969 C C . ALA A 1 120 ? -15.470 -10.471 17.768 1.00 88.88 120 ALA A C 1
ATOM 971 O O . ALA A 1 120 ? -15.651 -9.771 18.769 1.00 88.88 120 ALA A O 1
ATOM 972 N N . SER A 1 121 ? -14.538 -11.420 17.706 1.00 90.19 121 SER A N 1
ATOM 973 C CA . SER A 1 121 ? -13.538 -11.632 18.738 1.00 90.19 121 SER A CA 1
ATOM 974 C C . SER A 1 121 ? -12.123 -11.562 18.186 1.00 90.19 121 SER A C 1
ATOM 976 O O . SER A 1 121 ? -11.816 -12.098 17.124 1.00 90.19 121 SER A O 1
ATOM 978 N N . GLY A 1 122 ? -11.253 -10.871 18.917 1.00 88.69 122 GLY A N 1
ATOM 979 C CA . GLY A 1 122 ? -9.862 -10.672 18.543 1.00 88.69 122 GLY A CA 1
ATOM 980 C C . GLY A 1 122 ? -8.977 -10.583 19.771 1.00 88.69 122 GLY A C 1
ATOM 981 O O . GLY A 1 122 ? -9.437 -10.233 20.861 1.00 88.69 122 GLY A O 1
ATOM 982 N N . THR A 1 123 ? -7.704 -10.908 19.581 1.00 88.88 123 THR A N 1
ATOM 983 C CA . THR A 1 123 ? -6.703 -10.882 20.642 1.00 88.88 123 THR A CA 1
ATOM 984 C C . THR A 1 123 ? -5.811 -9.658 20.529 1.00 88.88 123 THR A C 1
ATOM 986 O O . THR A 1 123 ? -5.520 -9.199 19.428 1.00 88.88 123 THR A O 1
ATOM 989 N N . PHE A 1 124 ? -5.348 -9.136 21.657 1.00 87.44 124 PHE A N 1
ATOM 990 C CA . PHE A 1 124 ? -4.342 -8.077 21.696 1.00 87.44 124 PHE A CA 1
ATOM 991 C C . PHE A 1 124 ? -3.404 -8.297 22.875 1.00 87.44 124 PHE A C 1
ATOM 993 O O . PHE A 1 124 ? -3.803 -8.858 23.892 1.00 87.44 124 PHE A O 1
ATOM 1000 N N . ASP A 1 125 ? -2.164 -7.836 22.736 1.00 84.06 125 ASP A N 1
ATOM 1001 C CA . ASP A 1 125 ? -1.065 -8.122 23.659 1.00 84.06 125 ASP A CA 1
ATOM 1002 C C . ASP A 1 125 ? -0.517 -6.883 24.378 1.00 84.06 125 ASP A C 1
ATOM 1004 O O . ASP A 1 125 ? 0.367 -7.007 25.222 1.00 84.06 125 ASP A O 1
ATOM 1008 N N . THR A 1 126 ? -1.025 -5.685 24.075 1.00 85.81 126 THR A N 1
ATOM 1009 C CA . THR A 1 126 ? -0.563 -4.440 24.706 1.00 85.81 126 THR A CA 1
ATOM 1010 C C . THR A 1 126 ? -1.718 -3.574 25.202 1.00 85.81 126 THR A C 1
ATOM 1012 O O . THR A 1 126 ? -2.785 -3.531 24.602 1.00 85.81 126 THR A O 1
ATOM 1015 N N . CYS A 1 127 ? -1.496 -2.825 26.282 1.00 87.56 127 CYS A N 1
ATOM 1016 C CA . CYS A 1 127 ? -2.407 -1.795 26.797 1.00 87.56 127 CYS A CA 1
ATOM 1017 C C . CYS A 1 127 ? -1.625 -0.532 27.170 1.00 87.56 127 CYS A C 1
ATOM 1019 O O . CYS A 1 127 ? -0.394 -0.557 27.199 1.00 87.56 127 CYS A O 1
ATOM 1021 N N . GLY A 1 128 ? -2.326 0.575 27.425 1.00 86.06 128 GLY A N 1
ATOM 1022 C CA . GLY A 1 128 ? -1.706 1.779 27.990 1.00 86.06 128 GLY A CA 1
ATOM 1023 C C . GLY A 1 128 ? -1.355 1.579 29.464 1.00 86.06 128 GLY A C 1
ATOM 1024 O O . GLY A 1 128 ? -1.821 0.627 30.081 1.00 86.06 128 GLY A O 1
ATOM 1025 N N . TYR A 1 129 ? -0.559 2.459 30.062 1.00 86.44 129 TYR A N 1
ATOM 1026 C CA . TYR A 1 129 ? -0.278 2.398 31.502 1.00 86.44 129 TYR A CA 1
ATOM 1027 C C . TYR A 1 129 ? -1.301 3.217 32.290 1.00 86.44 129 TYR A C 1
ATOM 1029 O O . TYR A 1 129 ? -1.697 4.280 31.828 1.00 86.44 129 TYR A O 1
ATOM 1037 N N . VAL A 1 130 ? -1.688 2.781 33.495 1.00 82.06 130 VAL A N 1
ATOM 1038 C CA . VAL A 1 130 ? -2.669 3.495 34.353 1.00 82.06 130 VAL A CA 1
ATOM 1039 C C . VAL A 1 130 ? -2.267 4.951 34.642 1.00 82.06 130 VAL A C 1
ATOM 1041 O O . VAL A 1 130 ? -3.133 5.814 34.724 1.00 82.06 130 VAL A O 1
ATOM 1044 N N . ASN A 1 131 ? -0.966 5.244 34.741 1.00 82.50 131 ASN A N 1
ATOM 1045 C CA . ASN A 1 131 ? -0.457 6.607 34.960 1.00 82.50 131 ASN A CA 1
ATOM 1046 C C . ASN A 1 131 ? -0.235 7.399 33.654 1.00 82.50 131 ASN A C 1
ATOM 1048 O O . ASN A 1 131 ? 0.302 8.503 33.695 1.00 82.50 131 ASN A O 1
ATOM 1052 N N . GLY A 1 132 ? -0.585 6.826 32.501 1.00 83.19 132 GLY A N 1
ATOM 1053 C CA . GLY A 1 132 ? -0.409 7.417 31.178 1.00 83.19 132 GLY A CA 1
ATOM 1054 C C . GLY A 1 132 ? -1.708 7.448 30.374 1.00 83.19 132 GLY A C 1
ATOM 1055 O O . GLY A 1 132 ? -2.805 7.244 30.896 1.00 83.19 132 GLY A O 1
ATOM 1056 N N . THR A 1 133 ? -1.581 7.704 29.073 1.00 83.06 133 THR A N 1
ATOM 1057 C CA . THR A 1 133 ? 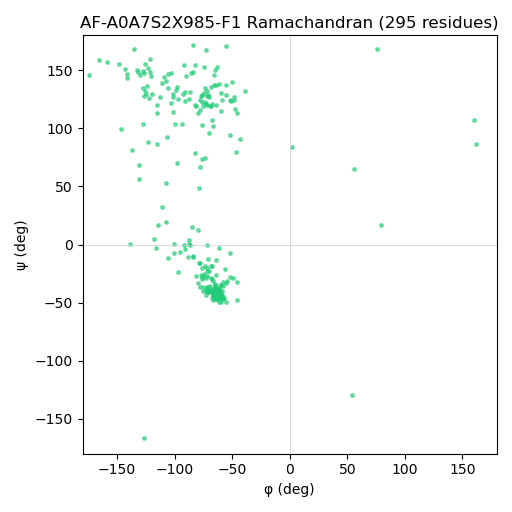-2.703 7.607 28.140 1.00 83.06 133 THR A CA 1
ATOM 1058 C C . THR A 1 133 ? -3.085 6.136 27.957 1.00 83.06 133 THR A C 1
ATOM 1060 O O . THR A 1 133 ? -2.245 5.272 27.686 1.00 83.06 133 THR A O 1
ATOM 1063 N N . GLY A 1 134 ? -4.366 5.826 28.165 1.00 87.50 134 GLY A N 1
ATOM 1064 C CA . GLY A 1 134 ? -4.906 4.504 27.855 1.00 87.50 134 GLY A CA 1
ATOM 1065 C C . GLY A 1 134 ? -4.813 4.234 26.363 1.00 87.50 134 GLY A C 1
ATOM 1066 O O . GLY A 1 134 ? -4.852 5.165 25.561 1.00 87.50 134 GLY A O 1
ATOM 1067 N N . LYS A 1 135 ? -4.725 2.962 25.974 1.00 91.06 135 LYS A N 1
ATOM 1068 C CA . LYS A 1 135 ? -4.856 2.606 24.558 1.00 91.06 135 LYS A CA 1
ATOM 1069 C C . LYS A 1 135 ? -6.323 2.401 24.229 1.00 91.06 135 LYS A C 1
ATOM 1071 O O . LYS A 1 135 ? -6.985 1.611 24.898 1.00 91.06 135 LYS A O 1
ATOM 1076 N N . LEU A 1 136 ? -6.810 3.115 23.222 1.00 92.69 136 LEU A N 1
ATOM 1077 C CA . LEU A 1 136 ? -8.174 2.997 22.726 1.00 92.69 136 LEU A CA 1
ATOM 1078 C C . LEU A 1 136 ? -8.235 1.955 21.611 1.00 92.69 136 LEU A C 1
ATOM 1080 O O . LEU A 1 136 ? -7.438 2.021 20.677 1.00 92.69 136 LEU A O 1
ATOM 1084 N N . TYR A 1 137 ? -9.193 1.041 21.695 1.00 93.44 137 TYR A N 1
ATOM 1085 C CA . TYR A 1 137 ? -9.376 -0.073 20.775 1.00 93.44 137 TYR A CA 1
ATOM 1086 C C . TYR A 1 137 ? -10.797 -0.131 20.221 1.00 93.44 137 TYR A C 1
ATOM 1088 O O . TYR A 1 137 ? -11.750 0.229 20.912 1.00 93.44 137 TYR A O 1
ATOM 1096 N N . ALA A 1 138 ? -10.939 -0.625 18.992 1.00 92.88 138 ALA A N 1
ATOM 1097 C CA . ALA A 1 138 ? -12.220 -0.958 18.374 1.00 92.88 138 ALA A CA 1
ATOM 1098 C C . ALA A 1 138 ? -12.034 -1.954 17.225 1.00 92.88 138 ALA A C 1
ATOM 1100 O O . ALA A 1 138 ? -10.963 -2.010 16.616 1.00 92.88 138 ALA A O 1
ATOM 1101 N N . PHE A 1 139 ? -13.086 -2.694 16.880 1.00 91.44 139 PHE A N 1
ATOM 1102 C CA . PHE A 1 139 ? -13.156 -3.356 15.584 1.00 91.44 139 PHE A CA 1
ATOM 1103 C C . PHE A 1 139 ? -13.507 -2.322 14.525 1.00 91.44 139 PHE A C 1
ATOM 1105 O O . PHE A 1 139 ? -14.479 -1.577 14.665 1.00 91.44 139 PHE A O 1
ATOM 1112 N N . ILE A 1 140 ? -12.703 -2.275 13.471 1.00 88.88 140 ILE A N 1
ATOM 1113 C CA . ILE A 1 140 ? -12.918 -1.383 12.339 1.00 88.88 140 ILE A CA 1
ATOM 1114 C C . ILE A 1 140 ? -13.051 -2.200 11.061 1.00 88.88 140 ILE A C 1
ATOM 1116 O O . ILE A 1 140 ? -12.398 -3.233 10.894 1.00 88.88 140 ILE A O 1
ATOM 1120 N N . TYR A 1 141 ? -13.853 -1.685 10.141 1.00 85.56 141 TYR A N 1
ATOM 1121 C CA . TYR A 1 141 ? -13.784 -2.048 8.742 1.00 85.56 141 TYR A CA 1
ATOM 1122 C C . TYR A 1 141 ? -12.583 -1.337 8.133 1.00 85.56 141 TYR A C 1
ATOM 1124 O O . TYR A 1 141 ? -12.455 -0.117 8.205 1.00 85.56 141 TYR A O 1
ATOM 1132 N N . THR A 1 142 ? -11.683 -2.110 7.560 1.00 76.88 142 THR A N 1
ATOM 1133 C CA . THR A 1 142 ? -10.545 -1.648 6.785 1.00 76.88 142 THR A CA 1
ATOM 1134 C C . THR A 1 142 ? -10.479 -2.555 5.568 1.00 76.88 142 THR A C 1
ATOM 1136 O O . THR A 1 142 ? -9.687 -3.505 5.582 1.00 76.88 142 THR A O 1
ATOM 1139 N N . PRO A 1 143 ? -11.294 -2.287 4.528 1.00 66.25 143 PRO A N 1
ATOM 1140 C CA . PRO A 1 143 ? -11.278 -3.119 3.342 1.00 66.25 143 PRO A CA 1
ATOM 1141 C C . PRO A 1 143 ? -9.842 -3.211 2.911 1.00 66.25 143 PRO A C 1
ATOM 1143 O O . PRO A 1 143 ? -9.135 -2.190 2.859 1.00 66.25 143 PRO A O 1
ATOM 1146 N N . GLY A 1 144 ? -9.382 -4.450 2.801 1.00 56.44 144 GLY A N 1
ATOM 1147 C CA . GLY A 1 144 ? -7.988 -4.699 2.576 1.00 56.44 144 GLY A CA 1
ATOM 1148 C C . GLY A 1 144 ? -7.542 -3.789 1.439 1.00 56.44 144 GLY A C 1
ATOM 1149 O O . GLY A 1 144 ? -7.981 -3.913 0.299 1.00 56.44 144 GLY A O 1
ATOM 1150 N N . ARG A 1 145 ? -6.511 -2.988 1.712 1.00 49.88 145 ARG A N 1
ATOM 1151 C CA . ARG A 1 145 ? -5.342 -3.258 0.899 1.00 49.88 145 ARG A CA 1
ATOM 1152 C C . ARG A 1 145 ? -5.130 -4.758 1.085 1.00 49.88 145 ARG A C 1
ATOM 1154 O O . ARG A 1 145 ? -4.457 -5.172 2.025 1.00 49.88 145 ARG A O 1
ATOM 1161 N N . SER A 1 146 ? -5.691 -5.559 0.164 1.00 42.47 146 SER A N 1
ATOM 1162 C CA . SER A 1 146 ? -4.889 -6.643 -0.357 1.00 42.47 146 SER A CA 1
ATOM 1163 C C . SER A 1 146 ? -3.530 -5.981 -0.476 1.00 42.47 146 SER A C 1
ATOM 1165 O O . SER A 1 146 ? -3.413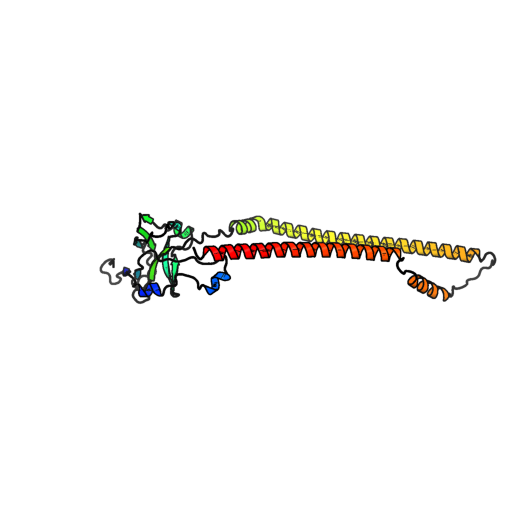 -4.831 -0.941 1.00 42.47 146 SER A O 1
ATOM 1167 N N . GLU A 1 147 ? -2.478 -6.624 0.001 1.00 45.25 147 GLU A N 1
ATOM 1168 C CA . GLU A 1 147 ? -1.276 -6.361 -0.742 1.00 45.25 147 GLU A CA 1
ATOM 1169 C C . GLU A 1 147 ? -1.763 -6.498 -2.201 1.00 45.25 147 GLU A C 1
ATOM 1171 O O . GLU A 1 147 ? -2.199 -7.556 -2.649 1.00 45.25 147 GLU A O 1
ATOM 1176 N N . THR A 1 148 ? -1.771 -5.398 -2.961 1.00 43.03 148 THR A N 1
ATOM 1177 C CA . THR A 1 148 ? -1.006 -5.460 -4.179 1.00 43.03 148 THR A CA 1
ATOM 1178 C C . THR A 1 148 ? 0.254 -6.132 -3.678 1.00 43.03 148 THR A C 1
ATOM 1180 O O . THR A 1 148 ? 1.116 -5.483 -3.081 1.00 43.03 148 THR A O 1
ATOM 1183 N N . THR A 1 149 ? 0.264 -7.465 -3.742 1.00 42.59 149 THR A N 1
ATOM 1184 C CA . THR A 1 149 ? 1.406 -8.282 -4.041 1.00 42.59 149 THR A CA 1
ATOM 1185 C C . THR A 1 149 ? 1.937 -7.543 -5.241 1.00 42.59 149 THR A C 1
ATOM 1187 O O . THR A 1 149 ? 1.532 -7.787 -6.370 1.00 42.59 149 THR A O 1
ATOM 1190 N N . LYS A 1 150 ? 2.644 -6.437 -4.983 1.00 47.41 150 LYS A N 1
ATOM 1191 C CA . LYS A 1 150 ? 2.993 -5.458 -5.992 1.00 47.41 150 LYS A CA 1
ATOM 1192 C C . LYS A 1 150 ? 4.193 -6.126 -6.588 1.00 47.41 150 LYS A C 1
ATOM 1194 O O . LYS A 1 150 ? 5.299 -5.934 -6.110 1.00 47.41 150 LYS A O 1
ATOM 1199 N N . ASN A 1 151 ? 3.862 -7.096 -7.431 1.00 50.50 151 ASN A N 1
ATOM 1200 C CA . ASN A 1 151 ? 4.599 -8.289 -7.752 1.00 50.50 151 ASN A CA 1
ATOM 1201 C C . ASN A 1 151 ? 5.900 -8.427 -6.950 1.00 50.50 151 ASN A C 1
ATOM 1203 O O . ASN A 1 151 ? 6.978 -8.114 -7.459 1.00 50.50 151 ASN A O 1
ATOM 1207 N N . ASN A 1 152 ? 5.825 -8.954 -5.721 1.00 53.12 152 ASN A N 1
ATOM 1208 C CA . ASN A 1 152 ? 7.018 -9.576 -5.137 1.00 53.12 152 ASN A CA 1
ATOM 1209 C C . ASN A 1 152 ? 7.534 -10.683 -6.071 1.00 53.12 152 ASN A C 1
ATOM 1211 O O . ASN A 1 152 ? 8.722 -10.971 -6.062 1.00 53.12 152 ASN A O 1
ATOM 1215 N N . ASP A 1 153 ? 6.680 -11.205 -6.955 1.00 61.28 153 ASP A N 1
ATOM 1216 C CA . ASP A 1 153 ? 7.069 -12.027 -8.094 1.00 61.28 153 ASP A CA 1
ATOM 1217 C C . ASP A 1 153 ? 7.984 -11.298 -9.081 1.00 61.28 153 ASP A C 1
ATOM 1219 O O . ASP A 1 153 ? 8.923 -11.905 -9.565 1.00 61.28 153 ASP A O 1
ATOM 1223 N N . VAL A 1 154 ? 7.793 -10.003 -9.363 1.00 65.25 154 VAL A N 1
ATOM 1224 C CA . VAL A 1 154 ? 8.676 -9.247 -10.271 1.00 65.25 154 VAL A CA 1
ATOM 1225 C C . VAL A 1 154 ? 10.010 -8.982 -9.597 1.00 65.25 154 VAL A C 1
ATOM 1227 O O . VAL A 1 154 ? 11.037 -9.173 -10.234 1.00 65.25 154 VAL A O 1
ATOM 1230 N N . LEU A 1 155 ? 10.022 -8.586 -8.321 1.00 68.69 155 LEU A N 1
ATOM 1231 C CA . LEU A 1 155 ? 11.267 -8.389 -7.569 1.00 68.69 155 LEU A CA 1
ATOM 1232 C C . LEU A 1 155 ? 12.009 -9.713 -7.333 1.00 68.69 155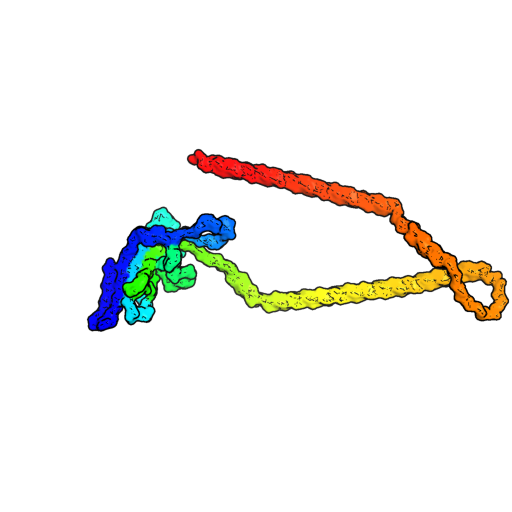 LEU A C 1
ATOM 1234 O O . LEU A 1 155 ? 13.223 -9.765 -7.509 1.00 68.69 155 LEU A O 1
ATOM 1238 N N . GLY A 1 156 ? 11.286 -10.789 -7.025 1.00 76.12 156 GLY A N 1
ATOM 1239 C CA . GLY A 1 156 ? 11.819 -12.143 -6.887 1.00 76.12 156 GLY A CA 1
ATOM 1240 C C . GLY A 1 156 ? 12.333 -12.705 -8.212 1.00 76.12 156 GLY A C 1
ATOM 1241 O O . GLY A 1 156 ? 13.431 -13.253 -8.259 1.00 76.12 156 GLY A O 1
ATOM 1242 N N . PHE A 1 157 ? 11.608 -12.485 -9.311 1.00 78.81 157 PHE A N 1
ATOM 1243 C CA . PHE A 1 157 ? 12.043 -12.823 -10.666 1.00 78.81 157 PHE A CA 1
ATOM 1244 C C . PHE A 1 157 ? 13.281 -12.014 -11.059 1.00 78.81 157 PHE A C 1
ATOM 1246 O O . PHE A 1 157 ? 14.262 -12.584 -11.530 1.00 78.81 157 PHE A O 1
ATOM 1253 N N . LEU A 1 158 ? 13.299 -10.700 -10.808 1.00 79.88 158 LEU A N 1
ATOM 1254 C CA . LEU A 1 158 ? 14.476 -9.873 -11.075 1.00 79.88 158 LEU A CA 1
ATOM 1255 C C . LEU A 1 158 ? 15.677 -10.357 -10.266 1.00 79.88 158 LEU A C 1
ATOM 1257 O O . LEU A 1 158 ? 16.769 -10.438 -10.811 1.00 79.88 158 LEU A O 1
ATOM 1261 N N . GLN A 1 159 ? 15.484 -10.708 -8.994 1.00 85.06 159 GLN A N 1
ATOM 1262 C CA . GLN A 1 159 ? 16.547 -11.207 -8.127 1.00 85.06 159 GLN A CA 1
ATOM 1263 C C . GLN A 1 159 ? 17.069 -12.576 -8.590 1.00 85.06 159 GLN A C 1
ATOM 1265 O O . GLN A 1 159 ? 18.277 -12.805 -8.575 1.00 85.06 159 GLN A O 1
ATOM 1270 N N . GLN A 1 160 ? 16.186 -13.463 -9.053 1.00 91.31 160 GLN A N 1
ATOM 1271 C CA . GLN A 1 160 ? 16.552 -14.778 -9.582 1.00 91.31 160 GLN A CA 1
ATOM 1272 C C . GLN A 1 160 ? 17.288 -14.685 -10.928 1.00 91.31 160 GLN A C 1
ATOM 1274 O O . GLN A 1 160 ? 18.249 -15.421 -11.158 1.00 91.31 160 GLN A O 1
ATOM 1279 N N . TYR A 1 161 ? 16.866 -13.777 -11.813 1.00 91.31 161 TYR A N 1
ATOM 1280 C CA . TYR A 1 161 ? 17.401 -13.652 -13.174 1.00 91.31 161 TYR A CA 1
ATOM 1281 C C . TYR A 1 161 ? 18.419 -12.518 -13.357 1.00 91.31 161 TYR A C 1
ATOM 1283 O O . TYR A 1 161 ? 18.985 -12.374 -14.444 1.00 91.31 161 TYR A O 1
ATOM 1291 N N . TRP A 1 162 ? 18.729 -11.761 -12.301 1.00 92.25 162 TRP A N 1
ATOM 1292 C CA . TRP A 1 162 ? 19.729 -10.691 -12.301 1.00 92.25 162 TRP A CA 1
ATOM 1293 C C . TRP A 1 162 ? 21.062 -11.061 -12.979 1.00 92.25 162 TRP A C 1
ATOM 1295 O O . TRP A 1 162 ? 21.512 -10.286 -13.828 1.00 92.25 162 TRP A O 1
ATOM 1305 N N . PRO A 1 163 ? 21.698 -12.224 -12.702 1.00 92.94 163 PRO A N 1
ATOM 1306 C CA . PRO A 1 163 ? 22.971 -12.555 -13.343 1.00 92.94 163 PRO A CA 1
ATOM 1307 C C . PRO A 1 163 ? 22.846 -12.745 -14.862 1.00 92.94 163 PRO A C 1
ATOM 1309 O O . PRO A 1 163 ? 23.756 -12.365 -15.597 1.00 92.94 163 PRO A O 1
ATOM 1312 N N . PHE A 1 164 ? 21.720 -13.271 -15.355 1.00 94.62 164 PHE A N 1
ATOM 1313 C CA . PHE A 1 164 ? 21.488 -13.451 -16.791 1.00 94.62 164 PHE A CA 1
ATOM 1314 C C . PHE A 1 164 ? 21.247 -12.117 -17.499 1.00 94.62 164 PHE A C 1
ATOM 1316 O O . PHE A 1 164 ? 21.786 -11.892 -18.582 1.00 94.62 164 PHE A O 1
ATOM 1323 N N . ILE A 1 165 ? 20.493 -11.212 -16.868 1.00 92.69 165 ILE A N 1
ATOM 1324 C CA . ILE A 1 165 ? 20.253 -9.860 -17.389 1.00 92.69 165 ILE A CA 1
ATOM 1325 C C . ILE A 1 165 ? 21.574 -9.081 -17.453 1.00 92.69 165 ILE A C 1
ATOM 1327 O O . ILE A 1 165 ? 21.902 -8.504 -18.491 1.00 92.69 165 ILE A O 1
ATOM 1331 N N . ALA A 1 166 ? 22.376 -9.122 -16.384 1.00 94.69 166 ALA A N 1
ATOM 1332 C CA . ALA A 1 166 ? 23.686 -8.476 -16.342 1.00 94.69 166 ALA A CA 1
ATOM 1333 C C . ALA A 1 166 ? 24.635 -9.025 -17.423 1.00 94.69 166 ALA A C 1
ATOM 1335 O O . ALA A 1 166 ? 25.295 -8.253 -18.123 1.00 94.69 166 ALA A O 1
ATOM 1336 N N . LEU A 1 167 ? 24.660 -10.348 -17.614 1.00 96.44 167 LEU A N 1
ATOM 1337 C CA . LEU A 1 167 ? 25.449 -10.989 -18.664 1.00 96.44 167 LEU A CA 1
ATOM 1338 C C . LEU A 1 167 ? 24.975 -10.575 -20.067 1.00 96.44 167 LEU A C 1
ATOM 1340 O O . LEU A 1 167 ? 25.806 -10.273 -20.924 1.00 96.44 167 LEU A O 1
ATOM 1344 N N . GLY A 1 168 ? 23.661 -10.470 -20.286 1.00 96.94 168 GLY A N 1
ATOM 1345 C CA . GLY A 1 168 ? 23.079 -9.953 -21.527 1.00 96.94 168 GLY A CA 1
ATOM 1346 C C . GLY A 1 168 ? 23.538 -8.528 -21.846 1.00 96.94 168 GLY A C 1
ATOM 1347 O O . GLY A 1 168 ? 23.990 -8.260 -22.960 1.00 96.94 168 GLY A O 1
ATOM 1348 N N . CYS A 1 169 ? 23.523 -7.629 -20.858 1.00 96.69 169 CYS A N 1
ATOM 1349 C CA . CYS A 1 169 ? 24.012 -6.256 -21.018 1.00 96.69 169 CYS A CA 1
ATOM 1350 C C . CYS A 1 169 ? 25.504 -6.203 -21.400 1.00 96.69 169 CYS A C 1
ATOM 1352 O O . CYS A 1 169 ? 25.897 -5.426 -22.276 1.00 96.69 169 CYS A O 1
ATOM 1354 N N . ILE A 1 170 ? 26.338 -7.062 -20.804 1.00 97.19 170 ILE A N 1
ATOM 1355 C CA . ILE A 1 170 ? 27.768 -7.151 -21.142 1.00 97.19 170 ILE A CA 1
ATOM 1356 C C . ILE A 1 170 ? 27.952 -7.637 -22.587 1.00 97.19 170 ILE A C 1
ATOM 1358 O O . ILE A 1 170 ? 28.690 -7.020 -23.352 1.00 97.19 170 ILE A O 1
ATOM 1362 N N . VAL A 1 171 ? 27.242 -8.685 -23.011 1.00 97.50 171 VAL A N 1
ATOM 1363 C CA . VAL A 1 171 ? 27.335 -9.197 -24.390 1.00 97.50 171 VAL A CA 1
ATOM 1364 C C . VAL A 1 171 ? 26.879 -8.153 -25.414 1.00 97.50 171 VAL A C 1
ATOM 1366 O O . VAL A 1 171 ? 27.542 -7.971 -26.439 1.00 97.50 171 VAL A O 1
ATOM 1369 N N . ILE A 1 172 ? 25.792 -7.428 -25.134 1.00 97.50 172 ILE A N 1
ATOM 1370 C CA . ILE A 1 172 ? 25.294 -6.357 -26.008 1.00 97.50 172 ILE A CA 1
ATOM 1371 C C . ILE A 1 172 ? 26.330 -5.234 -26.117 1.00 97.50 172 ILE A C 1
ATOM 1373 O O . ILE A 1 172 ? 26.656 -4.820 -27.227 1.00 97.50 172 ILE A O 1
ATOM 1377 N N . SER A 1 173 ? 26.901 -4.779 -24.997 1.00 97.50 173 SER A N 1
ATOM 1378 C CA . SER A 1 173 ? 27.924 -3.721 -25.006 1.00 97.50 173 SER A CA 1
ATOM 1379 C C . SER A 1 173 ? 29.205 -4.118 -25.752 1.00 97.50 173 SER A C 1
ATOM 1381 O O . SER A 1 173 ? 29.739 -3.331 -26.531 1.00 97.50 1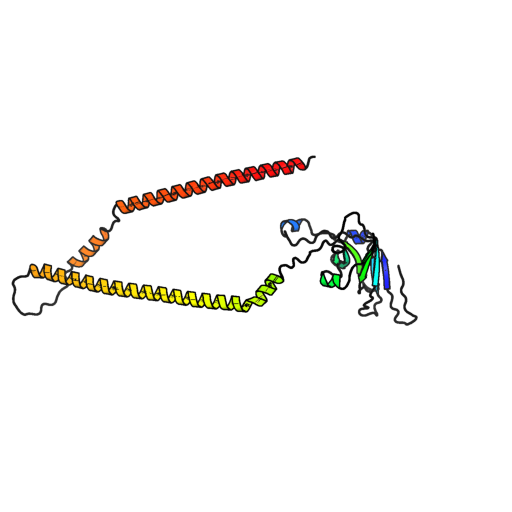73 SER A O 1
ATOM 1383 N N . LEU A 1 174 ? 29.679 -5.358 -25.605 1.00 97.50 174 LEU A N 1
ATOM 1384 C CA . LEU A 1 174 ? 30.821 -5.850 -26.382 1.00 97.50 174 LEU A CA 1
ATOM 1385 C C . LEU A 1 174 ? 30.492 -5.944 -27.878 1.00 97.50 174 LEU A C 1
ATOM 1387 O O . LEU A 1 174 ? 31.317 -5.590 -28.723 1.00 97.50 174 LEU A O 1
ATOM 1391 N N . SER A 1 175 ? 29.272 -6.368 -28.211 1.00 97.38 175 SER A N 1
ATOM 1392 C CA . SER A 1 175 ? 28.808 -6.474 -29.598 1.00 97.38 175 SER A CA 1
ATOM 1393 C C . SER A 1 175 ? 28.700 -5.106 -30.273 1.00 97.38 175 SER A C 1
ATOM 1395 O O . SER A 1 175 ? 29.106 -4.959 -31.426 1.00 97.38 175 SER A O 1
ATOM 1397 N N . THR A 1 176 ? 28.213 -4.080 -29.569 1.00 97.44 176 THR A N 1
ATOM 1398 C CA . THR A 1 176 ? 28.132 -2.714 -30.110 1.00 97.44 176 THR A CA 1
ATOM 1399 C C . THR A 1 176 ? 29.514 -2.099 -30.312 1.00 97.44 176 THR A C 1
ATOM 1401 O O . THR A 1 176 ? 29.753 -1.491 -31.356 1.00 97.44 176 THR A O 1
ATOM 1404 N N . ILE A 1 177 ? 30.459 -2.321 -29.390 1.00 97.62 177 ILE A N 1
ATOM 1405 C CA . ILE A 1 177 ? 31.862 -1.907 -29.559 1.00 97.62 177 ILE A CA 1
ATOM 1406 C C . ILE A 1 177 ? 32.481 -2.591 -30.787 1.00 97.62 177 ILE A C 1
ATOM 1408 O O . ILE A 1 177 ? 33.118 -1.931 -31.612 1.00 97.62 177 ILE A O 1
ATOM 1412 N N . TYR A 1 178 ? 32.260 -3.899 -30.949 1.00 97.62 178 TYR A N 1
ATOM 1413 C CA . TYR A 1 178 ? 32.756 -4.655 -32.098 1.00 97.62 178 TYR A CA 1
ATOM 1414 C C . TYR A 1 178 ? 32.174 -4.146 -33.425 1.00 97.62 178 TYR A C 1
ATOM 1416 O O . TYR A 1 178 ? 32.921 -3.926 -34.382 1.00 97.62 178 TYR A O 1
ATOM 1424 N N . LEU A 1 179 ? 30.861 -3.901 -33.482 1.00 97.38 179 LEU A N 1
ATOM 1425 C CA . LEU A 1 179 ? 30.193 -3.337 -34.658 1.00 97.38 179 LEU A CA 1
ATOM 1426 C C . LEU A 1 179 ? 30.712 -1.934 -34.984 1.00 97.38 179 LEU A C 1
ATOM 1428 O O . LEU A 1 179 ? 31.023 -1.653 -36.142 1.00 97.38 179 LEU A O 1
ATOM 1432 N N . GLY A 1 180 ? 30.878 -1.075 -33.975 1.00 97.50 180 GLY A N 1
ATOM 1433 C CA . GLY A 1 180 ? 31.463 0.256 -34.141 1.00 97.50 180 GLY A CA 1
ATOM 1434 C C . GLY A 1 180 ? 32.874 0.192 -34.731 1.00 97.50 180 GLY A C 1
ATOM 1435 O O . GLY A 1 180 ? 33.170 0.866 -35.722 1.00 97.50 180 GLY A O 1
ATOM 1436 N N . TYR A 1 181 ? 33.724 -0.687 -34.194 1.00 97.62 181 TYR A N 1
ATOM 1437 C CA . TYR A 1 181 ? 35.063 -0.939 -34.728 1.00 97.62 181 TYR A CA 1
ATOM 1438 C C . TYR A 1 181 ? 35.025 -1.464 -36.171 1.00 97.62 181 TYR A C 1
ATOM 1440 O O . TYR A 1 181 ? 35.788 -0.998 -37.022 1.00 97.62 181 TYR A O 1
ATOM 1448 N N . TYR A 1 182 ? 34.129 -2.405 -36.477 1.00 96.69 182 TYR A N 1
ATOM 1449 C CA . TYR A 1 182 ? 33.986 -2.973 -37.816 1.00 96.69 182 TYR A CA 1
ATOM 1450 C C . TYR A 1 182 ? 33.558 -1.916 -38.842 1.00 96.69 182 TYR A C 1
ATOM 1452 O O . TYR A 1 182 ? 34.169 -1.807 -39.911 1.00 96.69 182 TYR A O 1
ATOM 1460 N N . CYS A 1 183 ? 32.564 -1.091 -38.502 1.00 96.69 183 CYS A N 1
ATOM 1461 C CA . CYS A 1 183 ? 32.106 0.027 -39.322 1.00 96.69 183 CYS A CA 1
ATOM 1462 C C . CYS A 1 183 ? 33.232 1.037 -39.566 1.00 96.69 183 CYS A C 1
ATOM 1464 O O . CYS A 1 183 ? 33.518 1.371 -40.719 1.00 96.69 183 CYS A O 1
ATOM 1466 N N . TYR A 1 184 ? 33.937 1.456 -38.511 1.00 96.12 184 TYR A N 1
ATOM 1467 C CA . TYR A 1 184 ? 35.091 2.349 -38.628 1.00 96.12 184 TYR A CA 1
ATOM 1468 C C . TYR A 1 184 ? 36.174 1.761 -39.544 1.00 96.12 184 TYR A C 1
ATOM 1470 O O . TYR A 1 184 ? 36.675 2.425 -40.456 1.00 96.12 184 TYR A O 1
ATOM 1478 N N . ARG A 1 185 ? 36.500 0.477 -39.363 1.00 94.75 185 ARG A N 1
ATOM 1479 C CA . ARG A 1 185 ? 37.496 -0.222 -40.178 1.00 94.75 185 ARG A CA 1
ATOM 1480 C C . ARG A 1 185 ? 37.078 -0.295 -41.648 1.00 94.75 185 ARG A C 1
ATOM 1482 O O . ARG A 1 185 ? 37.905 -0.039 -42.524 1.00 94.75 185 ARG A O 1
ATOM 1489 N N . LYS A 1 186 ? 35.810 -0.592 -41.944 1.00 93.69 186 LYS A N 1
ATOM 1490 C CA . LYS A 1 186 ? 35.272 -0.599 -43.316 1.00 93.69 186 LYS A CA 1
ATOM 1491 C C . LYS A 1 186 ? 35.316 0.785 -43.963 1.00 93.69 186 LYS A C 1
ATOM 1493 O O . LYS A 1 186 ? 35.721 0.882 -45.122 1.00 93.69 186 LYS A O 1
ATOM 1498 N N . LEU A 1 187 ? 34.963 1.841 -43.230 1.00 93.62 187 LEU A N 1
ATOM 1499 C CA . LEU A 1 187 ? 35.061 3.222 -43.715 1.00 93.62 187 LEU A CA 1
ATOM 1500 C C . LEU A 1 187 ? 36.509 3.598 -44.041 1.00 93.62 187 LEU A C 1
ATOM 1502 O O . LEU A 1 187 ? 36.777 4.128 -45.119 1.00 93.62 187 LEU A O 1
ATOM 1506 N N . ARG A 1 188 ? 37.459 3.231 -43.173 1.00 93.44 188 ARG A N 1
ATOM 1507 C CA . ARG A 1 188 ? 38.889 3.454 -43.418 1.00 93.44 188 ARG A CA 1
ATOM 1508 C C . ARG A 1 188 ? 39.382 2.742 -44.680 1.00 93.44 188 ARG A C 1
ATOM 1510 O O . ARG A 1 188 ? 40.106 3.345 -45.468 1.00 93.44 188 ARG A O 1
ATOM 1517 N N . TYR A 1 189 ? 38.984 1.487 -44.906 1.00 92.56 189 TYR A N 1
ATOM 1518 C CA . TYR A 1 189 ? 39.351 0.780 -46.139 1.00 92.56 189 TYR A CA 1
ATOM 1519 C C . TYR A 1 189 ? 38.732 1.427 -47.380 1.00 92.56 189 TYR A C 1
ATOM 1521 O O . TYR A 1 189 ? 39.438 1.602 -48.368 1.00 92.56 189 TYR A O 1
ATOM 1529 N N . ARG A 1 190 ? 37.459 1.844 -47.336 1.00 91.62 190 ARG A N 1
ATOM 1530 C CA . ARG A 1 190 ? 36.829 2.567 -48.456 1.00 91.62 190 ARG A CA 1
ATOM 1531 C C . ARG A 1 190 ? 37.566 3.861 -48.791 1.00 91.62 190 ARG A C 1
ATOM 1533 O O . ARG A 1 190 ? 37.818 4.118 -49.963 1.00 91.62 190 ARG A O 1
ATOM 1540 N N . ALA A 1 191 ? 37.954 4.635 -47.778 1.00 90.25 191 ALA A N 1
ATOM 1541 C CA . ALA A 1 191 ? 38.735 5.851 -47.977 1.00 90.25 191 ALA A CA 1
ATOM 1542 C C . ALA A 1 191 ? 40.086 5.555 -48.649 1.00 90.25 191 ALA A C 1
ATOM 1544 O O . ALA A 1 191 ? 40.472 6.258 -49.581 1.00 90.25 191 ALA A O 1
ATOM 1545 N N . LYS A 1 192 ? 40.769 4.477 -48.235 1.00 92.06 192 LYS A N 1
ATOM 1546 C CA . LYS A 1 192 ? 42.036 4.057 -48.847 1.00 92.06 192 LYS A CA 1
ATOM 1547 C C . LYS A 1 192 ? 41.865 3.647 -50.314 1.00 92.06 192 LYS A C 1
ATOM 1549 O O . LYS A 1 192 ? 42.617 4.120 -51.157 1.00 92.06 192 LYS A O 1
ATOM 1554 N N . TYR A 1 193 ? 40.847 2.846 -50.632 1.00 91.50 193 TYR A N 1
ATOM 1555 C CA . TYR A 1 193 ? 40.557 2.453 -52.016 1.00 91.50 193 TYR A CA 1
ATOM 1556 C C . TYR A 1 193 ? 40.190 3.651 -52.896 1.00 91.50 193 TYR A C 1
ATOM 1558 O O . TYR A 1 193 ? 40.675 3.751 -54.016 1.00 91.50 193 TYR A O 1
ATOM 1566 N N . LEU A 1 194 ? 39.383 4.591 -52.397 1.00 92.00 194 LEU A N 1
ATOM 1567 C CA . LEU A 1 194 ? 39.061 5.812 -53.141 1.00 92.00 194 LEU A CA 1
ATOM 1568 C C . LEU A 1 194 ? 40.302 6.674 -53.394 1.00 92.00 194 LEU A C 1
ATOM 1570 O O . LEU A 1 194 ? 40.425 7.242 -54.475 1.00 92.00 194 LEU A O 1
ATOM 1574 N N . ALA A 1 195 ? 41.223 6.760 -52.433 1.00 91.69 195 ALA A N 1
ATOM 1575 C CA . ALA A 1 195 ? 42.485 7.470 -52.616 1.00 91.69 195 ALA A CA 1
ATOM 1576 C C . ALA A 1 195 ? 43.382 6.788 -53.664 1.00 91.69 195 ALA A C 1
ATOM 1578 O O . ALA A 1 195 ? 43.930 7.468 -54.527 1.00 91.69 195 ALA A O 1
ATOM 1579 N N . GLU A 1 196 ? 43.489 5.456 -53.637 1.00 91.31 196 GLU A N 1
ATOM 1580 C CA . GLU A 1 196 ? 44.247 4.686 -54.634 1.00 91.31 196 GLU A CA 1
ATOM 1581 C C . GLU A 1 196 ? 43.640 4.815 -56.038 1.00 91.31 196 GLU A C 1
ATOM 1583 O O . GLU A 1 196 ? 44.370 5.047 -57.002 1.00 91.31 196 GLU A O 1
ATOM 1588 N N . VAL A 1 197 ? 42.309 4.736 -56.158 1.00 91.94 197 VAL A N 1
ATOM 1589 C CA . VAL A 1 197 ? 41.603 4.950 -57.429 1.00 91.94 197 VAL A CA 1
ATOM 1590 C C . VAL A 1 197 ? 41.846 6.367 -57.938 1.00 91.94 197 VAL A C 1
ATOM 1592 O O . VAL A 1 197 ? 42.270 6.508 -59.080 1.00 91.94 197 VAL A O 1
ATOM 1595 N N . ARG A 1 198 ? 41.676 7.402 -57.099 1.00 90.69 198 ARG A N 1
ATOM 1596 C CA . ARG A 1 198 ? 41.951 8.802 -57.475 1.00 90.69 198 ARG A CA 1
ATOM 1597 C C . ARG A 1 198 ? 43.377 8.974 -57.988 1.00 90.69 198 ARG A C 1
ATOM 1599 O O . ARG A 1 198 ? 43.534 9.437 -59.110 1.00 90.69 198 ARG A O 1
ATOM 1606 N N . ALA A 1 199 ? 44.372 8.463 -57.260 1.00 91.25 199 ALA A N 1
ATOM 1607 C CA . ALA A 1 199 ? 45.774 8.517 -57.669 1.00 91.25 199 ALA A CA 1
ATOM 1608 C C . ALA A 1 199 ? 46.042 7.809 -59.011 1.00 91.25 199 ALA A C 1
ATOM 1610 O O . ALA A 1 199 ? 46.888 8.252 -59.787 1.00 91.25 199 ALA A O 1
ATOM 1611 N N . GLN A 1 200 ? 45.339 6.712 -59.315 1.00 90.06 200 GLN A N 1
ATOM 1612 C CA . GLN A 1 200 ? 45.431 6.066 -60.628 1.00 90.06 200 GLN A CA 1
ATOM 1613 C C . GLN A 1 200 ? 44.740 6.875 -61.733 1.00 90.06 200 GLN A C 1
ATOM 1615 O O . GLN A 1 200 ? 45.278 6.952 -62.837 1.00 90.06 200 GLN A O 1
ATOM 1620 N N . THR A 1 201 ? 43.581 7.484 -61.466 1.00 89.56 201 THR A N 1
ATOM 1621 C CA . THR A 1 201 ? 42.924 8.389 -62.428 1.00 89.56 201 THR A CA 1
ATOM 1622 C C . THR A 1 201 ? 43.786 9.602 -62.730 1.00 89.56 201 THR A C 1
ATOM 1624 O O . THR A 1 201 ? 43.962 9.916 -63.900 1.00 89.56 201 THR A O 1
ATOM 1627 N N . ASP A 1 202 ? 44.382 10.223 -61.712 1.00 89.88 202 ASP A N 1
ATOM 1628 C CA . ASP A 1 202 ? 45.255 11.386 -61.882 1.00 89.88 202 ASP A CA 1
ATOM 1629 C C . ASP A 1 202 ? 46.454 11.037 -62.770 1.00 89.88 202 ASP A C 1
ATOM 1631 O O . ASP A 1 202 ? 46.736 11.749 -63.730 1.00 89.88 202 ASP A O 1
ATOM 1635 N N . LYS A 1 203 ? 47.080 9.870 -62.552 1.00 86.56 203 LYS A N 1
ATOM 1636 C CA . LYS A 1 203 ? 48.147 9.356 -63.429 1.00 86.56 203 LYS A CA 1
ATOM 1637 C C . LYS A 1 203 ? 47.677 9.105 -64.861 1.00 86.56 203 LYS A C 1
ATOM 1639 O O . LYS A 1 203 ? 48.423 9.356 -65.801 1.00 86.56 203 LYS A O 1
ATOM 1644 N N . ARG A 1 204 ? 46.458 8.589 -65.059 1.00 86.75 204 ARG A N 1
ATOM 1645 C CA . ARG A 1 204 ? 45.898 8.390 -66.409 1.00 86.75 204 ARG A CA 1
ATOM 1646 C C . ARG A 1 204 ? 45.635 9.720 -67.110 1.00 86.75 204 ARG A C 1
ATOM 1648 O O . ARG A 1 204 ? 45.952 9.834 -68.288 1.00 86.75 204 ARG A O 1
ATOM 1655 N N . ILE A 1 205 ? 45.103 10.707 -66.393 1.00 87.06 205 ILE A N 1
ATOM 1656 C CA . ILE A 1 205 ? 44.874 12.062 -66.909 1.00 87.06 205 ILE A CA 1
ATOM 1657 C C . ILE A 1 205 ? 46.212 12.730 -67.248 1.00 87.06 205 ILE A C 1
ATOM 1659 O O . ILE A 1 205 ? 46.326 13.369 -68.288 1.00 87.06 205 ILE A O 1
ATOM 1663 N N . GLU A 1 206 ? 47.241 12.558 -66.416 1.00 79.31 206 GLU A N 1
ATOM 1664 C CA . GLU A 1 206 ? 48.589 13.071 -66.684 1.00 79.31 206 GLU A CA 1
ATOM 1665 C C . GLU A 1 206 ? 49.205 12.430 -67.935 1.00 79.31 206 GLU A C 1
ATOM 1667 O O . GLU A 1 206 ? 49.693 13.146 -68.807 1.00 79.31 206 GLU A O 1
ATOM 1672 N N . LEU A 1 207 ? 49.105 11.103 -68.083 1.00 81.56 207 LEU A N 1
ATOM 1673 C CA . LEU A 1 207 ? 49.553 10.401 -69.290 1.00 81.56 207 LEU A CA 1
ATOM 1674 C C . LEU A 1 207 ? 48.793 10.855 -70.543 1.00 81.56 207 LEU A C 1
ATOM 1676 O O . LEU A 1 207 ? 49.411 11.047 -71.586 1.00 81.56 207 LEU A O 1
ATOM 1680 N N . GLN A 1 208 ? 47.477 11.065 -70.448 1.00 83.44 208 GLN A N 1
ATOM 1681 C CA . GLN A 1 208 ? 46.681 11.605 -71.554 1.00 83.44 208 GLN A CA 1
ATOM 1682 C C . GLN A 1 208 ? 47.103 13.033 -71.909 1.00 83.44 208 GLN A C 1
ATOM 1684 O O . GLN A 1 208 ? 47.314 13.322 -73.081 1.00 83.44 208 GLN A O 1
ATOM 1689 N N . ARG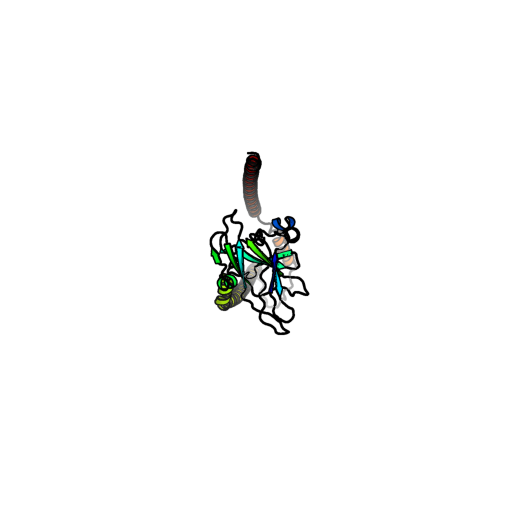 A 1 209 ? 47.339 13.904 -70.920 1.00 77.38 209 ARG A N 1
ATOM 1690 C CA . ARG A 1 209 ? 47.869 15.256 -71.161 1.00 77.38 209 ARG A CA 1
ATOM 1691 C C . ARG A 1 209 ? 49.257 15.225 -71.798 1.00 77.38 209 ARG A C 1
ATOM 1693 O O . ARG A 1 209 ? 49.513 16.008 -72.703 1.00 77.38 209 ARG A O 1
ATOM 1700 N N . MET A 1 210 ? 50.146 14.323 -71.377 1.00 71.44 210 MET A N 1
ATOM 1701 C CA . MET A 1 210 ? 51.451 14.145 -72.026 1.00 71.44 210 MET A CA 1
ATOM 1702 C C . MET A 1 210 ? 51.316 13.628 -73.461 1.00 71.44 210 MET A C 1
ATOM 1704 O O . MET A 1 210 ? 52.099 14.030 -74.315 1.00 71.44 210 MET A O 1
ATOM 1708 N N . GLN A 1 211 ? 50.329 12.779 -73.754 1.00 73.94 211 GLN A N 1
ATOM 1709 C CA . GLN A 1 211 ? 50.045 12.337 -75.121 1.00 73.94 211 GLN A CA 1
ATOM 1710 C C . GLN A 1 211 ? 49.457 13.459 -75.980 1.00 73.94 211 GLN A C 1
ATOM 1712 O O . GLN A 1 211 ? 49.871 13.604 -77.120 1.00 73.94 211 GLN A O 1
ATOM 1717 N N . GLU A 1 212 ? 48.552 14.282 -75.455 1.00 69.88 212 GLU A N 1
ATOM 1718 C CA . GLU A 1 212 ? 47.953 15.405 -76.190 1.00 69.88 212 GLU A CA 1
ATOM 1719 C C . GLU A 1 212 ? 48.956 16.545 -76.427 1.00 69.88 212 GLU A C 1
ATOM 1721 O O . GLU A 1 212 ? 49.034 17.087 -77.529 1.00 69.88 212 GLU A O 1
ATOM 1726 N N . VAL A 1 213 ? 49.784 16.873 -75.429 1.00 69.00 213 VAL A N 1
ATOM 1727 C CA . VAL A 1 213 ? 50.847 17.886 -75.552 1.00 69.00 213 VAL A CA 1
ATOM 1728 C C . VAL A 1 213 ? 52.034 17.344 -76.359 1.00 69.00 213 VAL A C 1
ATOM 1730 O O . VAL A 1 213 ? 52.610 18.061 -77.173 1.00 69.00 213 VAL A O 1
ATOM 1733 N N . GLY A 1 214 ? 52.369 16.061 -76.199 1.00 54.69 214 GLY A N 1
ATOM 1734 C CA . GLY A 1 214 ? 53.416 15.373 -76.959 1.00 54.69 214 GLY A CA 1
ATOM 1735 C C . GLY A 1 214 ? 53.035 15.087 -78.415 1.00 54.69 214 GLY A C 1
ATOM 1736 O O . GLY A 1 214 ? 53.906 15.108 -79.280 1.00 54.69 214 GLY A O 1
ATOM 1737 N N . ALA A 1 215 ? 51.748 14.913 -78.727 1.00 50.91 215 ALA A N 1
ATOM 1738 C CA . ALA A 1 215 ? 51.255 14.798 -80.102 1.00 50.91 215 ALA A CA 1
ATOM 1739 C C . ALA A 1 215 ? 51.306 16.133 -80.869 1.00 50.91 215 ALA A C 1
ATOM 1741 O O . ALA A 1 215 ? 51.341 16.122 -82.096 1.00 50.91 215 ALA A O 1
ATOM 1742 N N . GLY A 1 216 ? 51.376 17.274 -80.172 1.00 50.38 216 GLY A N 1
ATOM 1743 C CA . GLY A 1 216 ? 51.713 18.573 -80.769 1.00 50.38 216 GLY A CA 1
ATOM 1744 C C . GLY A 1 216 ? 53.222 18.837 -80.897 1.00 50.38 216 GLY A C 1
ATOM 1745 O O . GLY A 1 216 ? 53.620 19.799 -81.547 1.00 50.38 216 GLY A O 1
ATOM 1746 N N . GLY A 1 217 ? 54.064 17.991 -80.294 1.00 45.88 217 GLY A N 1
ATOM 1747 C CA . GLY A 1 217 ? 55.516 18.160 -80.175 1.00 45.88 217 GLY A CA 1
ATOM 1748 C C . GLY A 1 217 ? 56.329 17.164 -81.001 1.00 45.88 217 GLY A C 1
ATOM 1749 O O . GLY A 1 217 ? 57.416 16.763 -80.595 1.00 45.88 217 GLY A O 1
ATOM 1750 N N . GLY A 1 218 ? 55.821 16.737 -82.156 1.00 44.31 218 GLY A N 1
ATOM 1751 C CA . GLY A 1 218 ? 56.564 15.914 -83.110 1.00 44.31 218 GLY A CA 1
ATOM 1752 C C . GLY A 1 218 ? 57.560 16.723 -83.946 1.00 44.31 218 GLY A C 1
ATOM 1753 O O . GLY A 1 218 ? 57.340 16.864 -85.142 1.00 44.31 218 GLY A O 1
ATOM 1754 N N . ASN A 1 219 ? 58.602 17.276 -83.313 1.00 46.19 219 ASN A N 1
ATOM 1755 C CA . ASN A 1 219 ? 59.975 17.436 -83.834 1.00 46.19 219 ASN A CA 1
ATOM 1756 C C . ASN A 1 219 ? 60.742 18.493 -83.030 1.00 46.19 219 ASN A C 1
ATOM 1758 O O . ASN A 1 219 ? 60.847 19.632 -83.468 1.00 46.19 219 ASN A O 1
ATOM 1762 N N . VAL A 1 220 ? 61.376 18.107 -81.923 1.00 45.12 220 VAL A N 1
ATOM 1763 C CA . VAL A 1 220 ? 62.733 18.602 -81.641 1.00 45.12 220 VAL A CA 1
ATOM 1764 C C . VAL A 1 220 ? 63.487 17.495 -80.908 1.00 45.12 220 VAL A C 1
ATOM 1766 O O . VAL A 1 220 ? 63.291 17.259 -79.720 1.00 45.12 220 VAL A O 1
ATOM 1769 N N . GLY A 1 221 ? 64.311 16.758 -81.650 1.00 47.00 221 GLY A N 1
ATOM 1770 C CA . GLY A 1 221 ? 65.351 15.934 -81.054 1.00 47.00 221 GLY A CA 1
ATOM 1771 C C . GLY A 1 221 ? 66.410 16.838 -80.432 1.00 47.00 221 GLY A C 1
ATOM 1772 O O . GLY A 1 221 ? 66.833 17.813 -81.047 1.00 47.00 221 GLY A O 1
ATOM 1773 N N . GLY A 1 222 ? 66.840 16.505 -79.223 1.00 40.47 222 GLY A N 1
ATOM 1774 C CA . GLY A 1 222 ? 67.935 17.194 -78.560 1.00 40.47 222 GLY A CA 1
ATOM 1775 C C . GLY A 1 222 ? 67.887 16.947 -77.067 1.00 40.47 222 GLY A C 1
ATOM 1776 O O . GLY A 1 222 ? 67.008 17.460 -76.384 1.00 40.47 222 GLY A O 1
ATOM 1777 N N . ASN A 1 223 ? 68.822 16.131 -76.585 1.00 47.84 223 ASN A N 1
ATOM 1778 C CA . ASN A 1 223 ? 69.180 16.063 -75.177 1.00 47.84 223 ASN A CA 1
ATOM 1779 C C . ASN A 1 223 ? 69.378 17.487 -74.656 1.00 47.84 223 ASN A C 1
ATOM 1781 O O . ASN A 1 223 ? 70.269 18.161 -75.155 1.00 47.84 223 ASN A O 1
ATOM 1785 N N . ASP A 1 224 ? 68.566 17.928 -73.701 1.00 43.53 224 ASP A N 1
ATOM 1786 C CA . ASP A 1 224 ? 69.041 18.676 -72.541 1.00 43.53 224 ASP A CA 1
ATOM 1787 C C . ASP A 1 224 ? 67.910 18.925 -71.544 1.00 43.53 224 ASP A C 1
ATOM 1789 O O . ASP A 1 224 ? 66.730 19.052 -71.871 1.00 43.53 224 ASP A O 1
ATOM 1793 N N . GLN A 1 225 ? 68.311 18.914 -70.280 1.00 49.66 225 GLN A N 1
ATOM 1794 C CA . GLN A 1 225 ? 67.479 19.091 -69.105 1.00 49.66 225 GLN A CA 1
ATOM 1795 C C . GLN A 1 225 ? 66.782 20.458 -69.139 1.00 49.66 225 GLN A C 1
ATOM 1797 O O . GLN A 1 225 ? 67.436 21.488 -68.998 1.00 49.66 225 GLN A O 1
ATOM 1802 N N . ALA A 1 226 ? 65.453 20.472 -69.246 1.00 43.22 226 ALA A N 1
ATOM 1803 C CA . ALA A 1 226 ? 64.647 21.665 -69.009 1.00 43.22 226 ALA A CA 1
ATOM 1804 C C . ALA A 1 226 ? 63.750 21.439 -67.784 1.00 43.22 226 ALA A C 1
ATOM 1806 O O . ALA A 1 226 ? 62.865 20.582 -67.774 1.00 43.22 226 ALA A O 1
ATOM 1807 N N . GLN A 1 227 ? 64.035 22.198 -66.727 1.00 46.25 227 GLN A N 1
ATOM 1808 C CA . GLN A 1 227 ? 63.233 22.294 -65.512 1.00 46.25 227 GLN A CA 1
ATOM 1809 C C . GLN A 1 227 ? 61.823 22.795 -65.862 1.00 46.25 227 GLN A C 1
ATOM 1811 O O . GLN A 1 227 ? 61.668 23.781 -66.578 1.00 46.25 227 GLN A O 1
ATOM 1816 N N . MET A 1 228 ? 60.793 22.105 -65.367 1.00 48.12 228 MET A N 1
ATOM 1817 C CA . MET A 1 228 ? 59.395 22.486 -65.573 1.00 48.12 228 MET A CA 1
ATOM 1818 C C . MET A 1 228 ? 59.029 23.663 -64.660 1.00 48.12 228 MET A C 1
ATOM 1820 O O . MET A 1 228 ? 58.789 23.482 -63.467 1.00 48.12 228 MET A O 1
ATOM 1824 N N . GLU A 1 229 ? 58.964 24.864 -65.226 1.00 48.12 229 GLU A N 1
ATOM 1825 C CA . GLU A 1 229 ? 58.316 26.023 -64.608 1.00 48.12 229 GLU A CA 1
ATOM 1826 C C . GLU A 1 229 ? 56.782 25.862 -64.653 1.00 48.12 229 GLU A C 1
ATOM 1828 O O . GLU A 1 229 ? 56.199 25.463 -65.665 1.00 48.12 229 GLU A O 1
ATOM 1833 N N . HIS A 1 230 ? 56.113 26.143 -63.530 1.00 46.25 230 HIS A N 1
ATOM 1834 C CA . HIS A 1 230 ? 54.657 26.067 -63.384 1.00 46.25 230 HIS A CA 1
ATOM 1835 C C . HIS A 1 230 ? 53.942 27.081 -64.290 1.00 46.25 230 HIS A C 1
ATOM 1837 O O . HIS A 1 230 ? 54.090 28.288 -64.121 1.00 46.25 230 HIS A O 1
ATOM 1843 N N . ASN A 1 231 ? 53.097 26.591 -65.202 1.00 48.75 231 ASN A N 1
ATOM 1844 C CA . ASN A 1 231 ? 52.246 27.427 -66.046 1.00 48.75 231 ASN A CA 1
ATOM 1845 C C . ASN A 1 231 ? 51.015 27.938 -65.249 1.00 48.75 231 ASN A C 1
ATOM 1847 O O . ASN A 1 231 ? 50.168 27.126 -64.856 1.00 48.75 231 ASN A O 1
ATOM 1851 N N . PRO A 1 232 ? 50.863 29.258 -65.019 1.00 48.88 232 PRO A N 1
ATOM 1852 C CA . PRO A 1 232 ? 49.821 29.825 -64.154 1.00 48.88 232 PRO A CA 1
ATOM 1853 C C . PRO A 1 232 ? 48.387 29.766 -64.720 1.00 48.88 232 PRO A C 1
ATOM 1855 O O . PRO A 1 232 ? 47.445 30.150 -64.030 1.00 48.88 232 PRO A O 1
ATOM 1858 N N . LEU A 1 233 ? 48.168 29.238 -65.930 1.00 51.41 233 LEU A N 1
ATOM 1859 C CA . LEU A 1 233 ? 46.824 29.110 -66.521 1.00 51.41 233 LEU A CA 1
ATOM 1860 C C . LEU A 1 233 ? 45.999 27.921 -65.991 1.00 51.41 233 LEU A C 1
ATOM 1862 O O . LEU A 1 233 ? 44.778 27.900 -66.152 1.00 51.41 233 LEU A O 1
ATOM 1866 N N . GLN A 1 234 ? 46.616 26.938 -65.323 1.00 50.94 234 GLN A N 1
ATOM 1867 C CA . GLN A 1 234 ? 45.886 25.767 -64.807 1.00 50.94 234 GLN A CA 1
ATOM 1868 C C . GLN A 1 234 ? 45.065 26.051 -63.538 1.00 50.94 234 GLN A C 1
ATOM 1870 O O . GLN A 1 234 ? 44.106 25.331 -63.256 1.00 50.94 234 GLN A O 1
ATOM 1875 N N . ILE A 1 235 ? 45.381 27.115 -62.794 1.00 54.47 235 ILE A N 1
ATOM 1876 C CA . ILE A 1 235 ? 44.647 27.476 -61.570 1.00 54.47 235 ILE A CA 1
ATOM 1877 C C . ILE A 1 235 ? 43.290 28.117 -61.918 1.00 54.47 235 ILE A C 1
ATOM 1879 O O . ILE A 1 235 ? 42.318 27.965 -61.177 1.00 54.47 235 ILE A O 1
ATOM 1883 N N . THR A 1 236 ? 43.169 28.751 -63.086 1.00 49.44 236 THR A N 1
ATOM 1884 C CA . THR A 1 236 ? 41.946 29.462 -63.483 1.00 49.44 236 THR A CA 1
ATOM 1885 C C . THR A 1 236 ? 40.856 28.521 -64.011 1.00 49.44 236 THR A C 1
ATOM 1887 O O . THR A 1 236 ? 39.680 28.745 -63.741 1.00 49.44 236 THR A O 1
ATOM 1890 N N . ILE A 1 237 ? 41.211 27.415 -64.679 1.00 56.81 237 ILE A N 1
ATOM 1891 C CA . ILE A 1 237 ? 40.230 26.458 -65.239 1.00 56.81 237 ILE A CA 1
ATOM 1892 C C . ILE A 1 237 ? 39.530 25.643 -64.136 1.00 56.81 237 ILE A C 1
ATOM 1894 O O . ILE A 1 237 ? 38.324 25.401 -64.208 1.00 56.81 237 ILE A O 1
ATOM 1898 N N . ASN A 1 238 ? 40.246 25.282 -63.066 1.00 53.16 238 ASN A N 1
ATOM 1899 C CA . ASN A 1 238 ? 39.666 24.520 -61.954 1.00 53.16 238 ASN A CA 1
ATOM 1900 C C . ASN A 1 238 ? 38.634 25.327 -61.143 1.00 53.16 238 ASN A C 1
ATOM 1902 O O . ASN A 1 238 ? 37.683 24.748 -60.621 1.00 53.16 238 ASN A O 1
ATOM 1906 N N . ASN A 1 239 ? 38.764 26.657 -61.090 1.00 52.78 239 ASN A N 1
ATOM 1907 C CA . ASN A 1 239 ? 37.763 27.523 -60.459 1.00 52.78 239 ASN A CA 1
ATOM 1908 C C . ASN A 1 239 ? 36.517 27.745 -61.333 1.00 52.78 239 ASN A C 1
ATOM 1910 O O . ASN A 1 239 ? 35.432 27.943 -60.793 1.00 52.78 239 ASN A O 1
ATOM 1914 N N . VAL A 1 240 ? 36.631 27.652 -62.663 1.00 53.34 240 VAL A N 1
ATOM 1915 C CA . VAL A 1 240 ? 35.479 27.794 -63.572 1.00 53.34 240 VAL A CA 1
ATOM 1916 C C . VAL A 1 240 ? 34.625 26.519 -63.606 1.00 53.34 240 VAL A C 1
ATOM 1918 O O . VAL A 1 240 ? 33.399 26.612 -63.578 1.00 53.34 240 VAL A O 1
ATOM 1921 N N . ASN A 1 241 ? 35.233 25.328 -63.538 1.00 51.78 241 ASN A N 1
ATOM 1922 C CA . ASN A 1 241 ? 34.481 24.064 -63.471 1.00 51.78 241 ASN A CA 1
ATOM 1923 C C . ASN A 1 241 ? 33.703 23.883 -62.154 1.00 51.78 241 ASN A C 1
ATOM 1925 O O . ASN A 1 241 ? 32.629 23.285 -62.154 1.00 51.78 241 ASN A O 1
ATOM 1929 N N . ASN A 1 242 ? 34.182 24.445 -61.038 1.00 53.72 242 ASN A N 1
ATOM 1930 C CA . ASN A 1 242 ? 33.437 24.421 -59.772 1.00 53.72 242 ASN A CA 1
ATOM 1931 C C . ASN A 1 242 ? 32.236 25.381 -59.746 1.00 53.72 242 ASN A C 1
ATOM 1933 O O . ASN A 1 242 ? 31.324 25.175 -58.950 1.00 53.72 242 ASN A O 1
ATOM 1937 N N . LEU A 1 243 ? 32.191 26.379 -60.633 1.00 50.19 243 LEU A N 1
ATOM 1938 C CA . LEU A 1 243 ? 31.042 27.281 -60.783 1.00 50.19 243 LEU A CA 1
ATOM 1939 C C . LEU A 1 243 ? 29.989 26.763 -61.780 1.00 50.19 243 LEU A C 1
ATOM 1941 O O . LEU A 1 243 ? 28.881 27.290 -61.814 1.00 50.19 243 LEU A O 1
ATOM 1945 N N . GLN A 1 244 ? 30.293 25.718 -62.559 1.00 48.16 244 GLN A N 1
ATOM 1946 C CA . GLN A 1 244 ? 29.353 25.094 -63.504 1.00 48.16 244 GLN A CA 1
ATOM 1947 C C . GLN A 1 244 ? 28.603 23.873 -62.945 1.00 48.16 244 GLN A C 1
ATOM 1949 O O . GLN A 1 244 ? 27.649 23.418 -63.570 1.00 48.16 244 GLN A O 1
ATOM 1954 N N . ASN A 1 245 ? 28.942 23.391 -61.743 1.00 51.75 245 ASN A N 1
ATOM 1955 C CA . ASN A 1 245 ? 28.185 22.351 -61.030 1.00 51.75 245 ASN A CA 1
ATOM 1956 C C . ASN A 1 245 ? 26.929 22.917 -60.334 1.00 51.75 245 ASN A C 1
ATOM 1958 O O . ASN A 1 245 ? 26.671 22.655 -59.159 1.00 51.75 245 ASN A O 1
ATOM 1962 N N . LEU A 1 246 ? 26.133 23.704 -61.058 1.00 55.50 246 LEU A N 1
ATOM 1963 C CA . LEU A 1 246 ? 24.747 23.955 -60.677 1.00 55.50 246 LEU A CA 1
ATOM 1964 C C . LEU A 1 246 ? 23.968 22.651 -60.926 1.00 55.50 246 LEU A C 1
ATOM 1966 O O . LEU A 1 246 ? 24.093 22.083 -62.015 1.00 55.50 246 LEU A O 1
ATOM 1970 N N . PRO A 1 247 ? 23.197 22.128 -59.952 1.00 51.22 247 PRO A N 1
ATOM 1971 C CA . PRO A 1 247 ? 22.401 20.926 -60.171 1.00 51.22 247 PRO A CA 1
ATOM 1972 C C . PRO A 1 247 ? 21.490 21.150 -61.382 1.00 51.22 247 PRO A C 1
ATOM 1974 O O . PRO A 1 247 ? 20.813 22.175 -61.468 1.00 51.22 247 PRO A O 1
ATOM 1977 N N . SER A 1 248 ? 21.513 20.211 -62.337 1.00 60.50 248 SER A N 1
ATOM 1978 C CA . SER A 1 248 ? 20.683 20.285 -63.546 1.00 60.50 248 SER A CA 1
ATOM 1979 C C . SER A 1 248 ? 19.226 20.563 -63.161 1.00 60.50 248 SER A C 1
ATOM 1981 O O . SER A 1 248 ? 18.752 20.005 -62.168 1.00 60.50 248 SER A O 1
ATOM 1983 N N . SER A 1 249 ? 18.522 21.408 -63.921 1.00 62.38 249 SER A N 1
ATOM 1984 C CA . SER A 1 249 ? 17.127 21.816 -63.656 1.00 62.38 249 SER A CA 1
ATOM 1985 C C . SER A 1 249 ? 16.205 20.641 -63.309 1.00 62.38 249 SER A C 1
ATOM 1987 O O . SER A 1 249 ? 15.342 20.766 -62.447 1.00 62.38 249 SER A O 1
ATOM 1989 N N . LYS A 1 250 ? 16.480 19.469 -63.887 1.00 65.31 250 LYS A N 1
ATOM 1990 C CA . LYS A 1 250 ? 15.775 18.212 -63.642 1.00 65.31 250 LYS A CA 1
ATOM 1991 C C . LYS A 1 250 ? 15.860 17.706 -62.193 1.00 65.31 250 LYS A C 1
ATOM 1993 O O . LYS A 1 250 ? 14.856 17.279 -61.640 1.00 65.31 250 LYS A O 1
ATOM 1998 N N . ASN A 1 251 ? 17.022 17.814 -61.542 1.00 70.31 251 ASN A N 1
ATOM 1999 C CA . ASN A 1 251 ? 17.178 17.397 -60.139 1.00 70.31 251 ASN A CA 1
ATOM 2000 C C . ASN A 1 251 ? 16.469 18.359 -59.177 1.00 70.31 251 ASN A C 1
ATOM 2002 O O . ASN A 1 251 ? 16.073 17.959 -58.087 1.00 70.31 251 ASN A O 1
ATOM 2006 N N . ARG A 1 252 ? 16.315 19.628 -59.573 1.00 70.69 252 ARG A N 1
ATOM 2007 C CA . ARG A 1 252 ? 15.580 20.626 -58.792 1.00 70.69 252 ARG A CA 1
ATOM 2008 C C . ARG A 1 252 ? 14.068 20.416 -58.903 1.00 70.69 252 ARG A C 1
ATOM 2010 O O . ARG A 1 252 ? 13.382 20.520 -57.897 1.00 70.69 252 ARG A O 1
ATOM 2017 N N . GLU A 1 253 ? 13.564 20.081 -60.090 1.00 80.94 253 GLU A N 1
ATOM 2018 C CA . GLU A 1 253 ? 12.151 19.731 -60.297 1.00 80.94 253 GLU A CA 1
ATOM 2019 C C . GLU A 1 253 ? 11.758 18.446 -59.554 1.00 80.94 253 GLU A C 1
ATOM 2021 O O . GLU A 1 253 ? 10.716 18.416 -58.907 1.00 80.94 253 GLU A O 1
ATOM 2026 N N . GLU A 1 254 ? 12.609 17.413 -59.562 1.00 80.88 254 GLU A N 1
ATOM 2027 C CA . GLU A 1 254 ? 12.356 16.180 -58.799 1.00 80.88 254 GLU A CA 1
ATOM 2028 C C . GLU A 1 254 ? 12.348 16.414 -57.280 1.00 80.88 254 GLU A C 1
ATOM 2030 O O . GLU A 1 254 ? 11.527 15.823 -56.579 1.00 80.88 254 GLU A O 1
ATOM 2035 N N . GLN A 1 255 ? 13.213 17.297 -56.763 1.00 76.44 255 GLN A N 1
ATOM 2036 C CA . GLN A 1 255 ? 13.203 17.674 -55.345 1.00 76.44 255 GLN A CA 1
ATOM 2037 C C . GLN A 1 255 ? 11.935 18.444 -54.965 1.00 76.44 255 GLN A C 1
ATOM 2039 O O . GLN A 1 255 ? 11.307 18.102 -53.968 1.00 76.44 255 GLN A O 1
ATOM 2044 N N . LEU A 1 256 ? 11.514 19.413 -55.783 1.00 85.12 256 LEU A N 1
ATOM 2045 C CA . LEU A 1 256 ? 10.283 20.171 -55.539 1.00 85.12 256 LEU A CA 1
ATOM 2046 C C . LEU A 1 256 ? 9.041 19.271 -55.584 1.00 85.12 256 LEU A C 1
ATOM 2048 O O . LEU A 1 256 ? 8.196 19.352 -54.701 1.00 85.12 256 LEU A O 1
ATOM 2052 N N . ALA A 1 257 ? 8.964 18.346 -56.545 1.00 89.44 257 ALA A N 1
ATOM 2053 C CA . ALA A 1 257 ? 7.856 17.396 -56.631 1.00 89.44 257 ALA A CA 1
ATOM 2054 C C . ALA A 1 257 ? 7.826 16.398 -55.454 1.00 89.44 257 ALA A C 1
ATOM 2056 O O . ALA A 1 257 ? 6.755 15.934 -55.058 1.00 89.44 257 ALA A O 1
ATOM 2057 N N . ALA A 1 258 ? 8.986 16.039 -54.895 1.00 87.38 258 ALA A N 1
ATOM 2058 C CA . ALA A 1 258 ? 9.060 15.212 -53.691 1.00 87.38 258 ALA A CA 1
ATOM 2059 C C . ALA A 1 258 ? 8.620 15.988 -52.438 1.00 87.38 258 ALA A C 1
ATOM 2061 O O . ALA A 1 258 ? 7.902 15.438 -51.604 1.00 87.38 258 ALA A O 1
ATOM 2062 N N . GLU A 1 259 ? 9.003 17.262 -52.328 1.00 88.50 259 GLU A N 1
ATOM 2063 C CA . GLU A 1 259 ? 8.583 18.146 -51.236 1.00 88.50 259 GLU A CA 1
ATOM 2064 C C . GLU A 1 259 ? 7.076 18.439 -51.275 1.00 88.50 259 GLU A C 1
ATOM 2066 O O . GLU A 1 259 ? 6.430 18.402 -50.229 1.00 88.50 259 GLU A O 1
ATOM 2071 N N . GLU A 1 260 ? 6.490 18.655 -52.458 1.00 93.38 260 GLU A N 1
ATOM 2072 C CA . GLU A 1 260 ? 5.038 18.837 -52.615 1.00 93.38 260 GLU A CA 1
ATOM 2073 C C . GLU A 1 260 ? 4.257 17.595 -52.164 1.00 93.38 260 GLU A C 1
ATOM 2075 O O . GLU A 1 260 ? 3.283 17.714 -51.420 1.00 93.38 260 GLU A O 1
ATOM 2080 N N . LYS A 1 261 ? 4.721 16.389 -52.521 1.00 92.56 261 LYS A N 1
ATOM 2081 C CA . LYS A 1 261 ? 4.097 15.138 -52.059 1.00 92.56 261 LYS A CA 1
ATOM 2082 C C . LYS A 1 261 ? 4.179 14.963 -50.543 1.00 92.56 261 LYS A C 1
ATOM 2084 O O . LYS A 1 261 ? 3.186 14.581 -49.928 1.00 92.56 261 LYS A O 1
ATOM 2089 N N . ASP A 1 262 ? 5.327 15.267 -49.935 1.00 89.50 262 ASP A N 1
ATOM 2090 C CA . ASP A 1 262 ? 5.483 15.198 -48.475 1.00 89.50 262 ASP A CA 1
ATOM 2091 C C . ASP A 1 262 ? 4.573 16.221 -47.768 1.00 89.50 262 ASP A C 1
ATOM 2093 O O . ASP A 1 262 ? 3.965 15.920 -46.739 1.00 89.50 262 ASP A O 1
ATOM 2097 N N . GLN A 1 263 ? 4.400 17.418 -48.341 1.00 91.50 263 GLN A N 1
ATOM 2098 C CA . GLN A 1 263 ? 3.453 18.411 -47.824 1.00 91.50 263 GLN A CA 1
ATOM 2099 C C . GLN A 1 263 ? 1.997 17.941 -47.928 1.00 91.50 263 GLN A C 1
ATOM 2101 O O . GLN A 1 263 ? 1.247 18.083 -46.959 1.00 91.50 263 GLN A O 1
ATOM 2106 N N . GLU A 1 264 ? 1.592 17.344 -49.051 1.00 95.31 264 GLU A N 1
ATOM 2107 C CA . GLU A 1 264 ? 0.243 16.790 -49.216 1.00 95.31 264 GLU A CA 1
ATOM 2108 C C . GLU A 1 264 ? -0.049 15.662 -48.214 1.00 95.31 264 GLU A C 1
ATOM 2110 O O . GLU A 1 264 ? -1.134 15.623 -47.623 1.00 95.31 264 GLU A O 1
ATOM 2115 N N . GLU A 1 265 ? 0.911 14.766 -47.971 1.00 92.19 265 GLU A N 1
ATOM 2116 C CA . GLU A 1 265 ? 0.766 13.686 -46.987 1.00 92.19 265 GLU A CA 1
ATOM 2117 C C . GLU A 1 265 ? 0.633 14.226 -45.558 1.00 92.19 265 GLU A C 1
ATOM 2119 O O . GLU A 1 265 ? -0.251 13.790 -44.810 1.00 92.19 265 GLU A O 1
ATOM 2124 N N . ARG A 1 266 ? 1.435 15.235 -45.192 1.00 88.56 266 ARG A N 1
ATOM 2125 C CA . ARG A 1 266 ? 1.328 15.907 -43.888 1.00 88.56 266 ARG A CA 1
ATOM 2126 C C . ARG A 1 266 ? -0.023 16.589 -43.707 1.00 88.56 266 ARG A C 1
ATOM 2128 O O . ARG A 1 266 ? -0.629 16.450 -42.646 1.00 88.56 266 ARG A O 1
ATOM 2135 N N . LEU A 1 267 ? -0.524 17.286 -44.728 1.00 93.31 267 LEU A N 1
ATOM 2136 C CA . LEU A 1 267 ? -1.831 17.946 -44.670 1.00 93.31 267 LEU A CA 1
ATOM 2137 C C . LEU A 1 267 ? -2.974 16.934 -44.529 1.00 93.31 267 LEU A C 1
ATOM 2139 O O . LEU A 1 267 ? -3.876 17.141 -43.716 1.00 93.31 267 LEU A O 1
ATOM 2143 N N . ARG A 1 268 ? -2.912 15.801 -45.243 1.00 95.38 268 ARG A N 1
ATOM 2144 C CA . ARG A 1 268 ? -3.880 14.707 -45.061 1.00 95.38 268 ARG A CA 1
ATOM 2145 C C . ARG A 1 268 ? -3.847 14.158 -43.640 1.00 95.38 268 ARG A C 1
ATOM 2147 O O . ARG A 1 268 ? -4.905 13.986 -43.038 1.00 95.38 268 ARG A O 1
ATOM 2154 N N . PHE A 1 269 ? -2.660 13.924 -43.086 1.00 91.19 269 PHE A N 1
ATOM 2155 C CA . PHE A 1 269 ? -2.519 13.420 -41.722 1.00 91.19 269 PHE A CA 1
ATOM 2156 C C . PHE A 1 269 ? -3.070 14.402 -40.676 1.00 91.19 269 PHE A C 1
ATOM 2158 O O . PHE A 1 269 ? -3.807 13.989 -39.783 1.00 91.19 269 PHE A O 1
ATOM 2165 N N . ILE A 1 270 ? -2.797 15.703 -40.828 1.00 89.62 270 ILE A N 1
ATOM 2166 C CA . ILE A 1 270 ? -3.346 16.750 -39.951 1.00 89.62 270 ILE A CA 1
ATOM 2167 C C . ILE A 1 270 ? -4.876 16.783 -40.038 1.00 89.62 270 ILE A C 1
ATOM 2169 O O . ILE A 1 270 ? -5.540 16.756 -39.005 1.00 89.62 270 ILE A O 1
ATOM 2173 N N . SER A 1 271 ? -5.447 16.751 -41.247 1.00 93.12 271 SER A N 1
ATOM 2174 C CA . SER A 1 271 ? -6.908 16.751 -41.420 1.00 93.12 271 SER A CA 1
ATOM 2175 C C . SER A 1 271 ? -7.583 15.534 -40.775 1.00 93.12 271 SER A C 1
ATOM 2177 O O . SER A 1 271 ? -8.669 15.649 -40.206 1.00 93.12 271 SER A O 1
ATOM 2179 N N . LYS A 1 272 ? -6.909 14.376 -40.796 1.00 95.44 272 LYS A N 1
ATOM 2180 C CA . LYS A 1 272 ? -7.379 13.159 -40.134 1.00 95.44 272 LYS A CA 1
ATOM 2181 C C . LYS A 1 272 ? -7.385 13.328 -38.612 1.00 95.44 272 LYS A C 1
ATOM 2183 O O . LYS A 1 272 ? -8.409 13.066 -37.986 1.00 95.44 272 LYS A O 1
ATOM 2188 N N . LEU A 1 273 ? -6.296 13.832 -38.032 1.00 91.69 273 LEU A N 1
ATOM 2189 C CA . LEU A 1 273 ? -6.217 14.095 -36.591 1.00 91.69 273 LEU A CA 1
ATOM 2190 C C . LEU A 1 273 ? -7.259 15.120 -36.125 1.00 91.69 273 LEU A C 1
ATOM 2192 O O . LEU A 1 273 ? -7.847 14.955 -35.060 1.00 91.69 273 LEU A O 1
ATOM 2196 N N . GLU A 1 274 ? -7.527 16.161 -36.916 1.00 93.75 274 GLU A N 1
ATOM 2197 C CA . GLU A 1 274 ? -8.582 17.131 -36.599 1.00 93.75 274 GLU A CA 1
ATOM 2198 C C . GLU A 1 274 ? -9.979 16.498 -36.601 1.00 93.75 274 GLU A C 1
ATOM 2200 O O . GLU A 1 274 ? -10.804 16.846 -35.754 1.00 93.75 274 GLU A O 1
ATOM 2205 N N . SER A 1 275 ? -10.251 15.565 -37.521 1.00 95.50 275 SER A N 1
ATOM 2206 C CA . 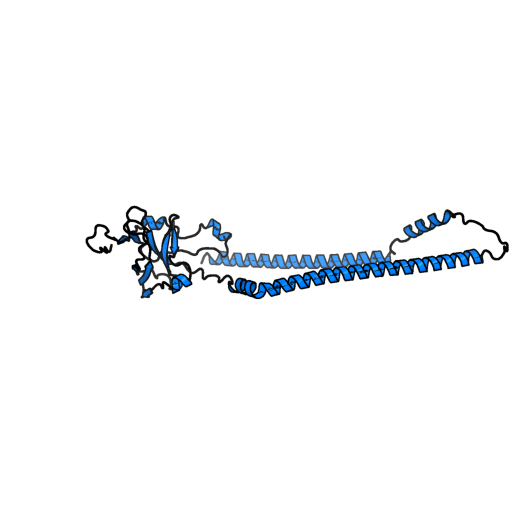SER A 1 275 ? -11.525 14.836 -37.545 1.00 95.50 275 SER A CA 1
ATOM 2207 C C . SER A 1 275 ? -11.689 13.909 -36.337 1.00 95.50 275 SER A C 1
ATOM 2209 O O . SER A 1 275 ? -12.713 13.982 -35.664 1.00 95.50 275 SER A O 1
ATOM 2211 N N . GLU A 1 276 ? -10.653 13.139 -35.988 1.00 94.44 276 GLU A N 1
ATOM 2212 C CA . GLU A 1 276 ? -10.663 12.240 -34.824 1.00 94.44 276 GLU A CA 1
ATOM 2213 C C . GLU A 1 276 ? -10.828 13.024 -33.512 1.00 94.44 276 GLU A C 1
ATOM 2215 O O . GLU A 1 276 ? -11.566 12.616 -32.618 1.00 94.44 276 GLU A O 1
ATOM 2220 N N . ASN A 1 277 ? -10.194 14.196 -33.400 1.00 93.31 277 ASN A N 1
ATOM 2221 C CA . ASN A 1 277 ? -10.322 15.046 -32.218 1.00 93.31 277 ASN A CA 1
ATOM 2222 C C . ASN A 1 277 ? -11.741 15.633 -32.085 1.00 93.31 277 ASN A C 1
ATOM 2224 O O . ASN A 1 277 ? -12.290 15.687 -30.987 1.00 93.31 277 ASN A O 1
ATOM 2228 N N . LYS A 1 278 ? -12.384 16.015 -33.198 1.00 95.00 278 LYS A N 1
ATOM 2229 C CA . LYS A 1 278 ? -13.792 16.452 -33.182 1.00 95.00 278 LYS A CA 1
ATOM 2230 C C . LYS A 1 278 ? -14.742 15.331 -32.762 1.00 95.00 278 LYS A C 1
ATOM 2232 O O . LYS A 1 278 ? -15.652 15.597 -31.982 1.00 95.00 278 LYS A O 1
ATOM 2237 N N . GLU A 1 279 ? -14.529 14.108 -33.245 1.00 94.56 279 GLU A N 1
ATOM 2238 C CA . GLU A 1 279 ? -15.325 12.942 -32.835 1.00 94.56 279 GLU A CA 1
ATOM 2239 C C . GLU A 1 279 ? -15.163 12.651 -31.338 1.00 94.56 279 GLU A C 1
ATOM 2241 O O . GLU A 1 279 ? -16.154 12.450 -30.638 1.00 94.56 279 GLU A O 1
ATOM 2246 N N . LEU A 1 280 ? -13.931 12.706 -30.822 1.00 91.69 280 LEU A N 1
ATOM 2247 C CA . LEU A 1 280 ? -13.657 12.525 -29.394 1.00 91.69 280 LEU A CA 1
ATOM 2248 C C . LEU A 1 280 ? -14.332 13.595 -28.534 1.00 91.69 280 LEU A C 1
ATOM 2250 O O . LEU A 1 280 ? -14.928 13.260 -27.513 1.00 91.69 280 LEU A O 1
ATOM 2254 N N . LEU A 1 281 ? -14.276 14.865 -28.945 1.00 91.62 281 LEU A N 1
ATOM 2255 C CA . LEU A 1 281 ? -14.940 15.951 -28.222 1.00 91.62 281 LEU A CA 1
ATOM 2256 C C . LEU A 1 281 ? -16.463 15.778 -28.201 1.00 91.62 281 LEU A C 1
ATOM 2258 O O . LEU A 1 281 ? -17.070 15.948 -27.150 1.00 91.62 281 LEU A O 1
ATOM 2262 N N . GLN A 1 282 ? -17.071 15.363 -29.315 1.00 94.19 282 GLN A N 1
ATOM 2263 C CA . GLN A 1 282 ? -18.503 15.046 -29.346 1.00 94.19 282 GLN A CA 1
ATOM 2264 C C . GLN A 1 282 ? -18.859 13.878 -28.420 1.00 94.19 282 GLN A C 1
ATOM 2266 O O . GLN A 1 282 ? -19.896 13.908 -27.764 1.00 94.19 282 GLN A O 1
ATOM 2271 N N . LEU A 1 283 ? -18.003 12.857 -28.341 1.00 91.88 283 LEU A N 1
ATOM 2272 C CA . LEU A 1 283 ? -18.215 11.708 -27.462 1.00 91.88 283 LEU A CA 1
ATOM 2273 C C . LEU A 1 283 ? -18.136 12.124 -25.986 1.00 91.88 283 LEU A C 1
ATOM 2275 O O . LEU A 1 283 ? -18.981 11.727 -25.188 1.00 91.88 283 LEU A O 1
ATOM 2279 N N . VAL A 1 284 ? -17.171 12.978 -25.637 1.00 90.69 284 VAL A N 1
ATOM 2280 C CA . VAL A 1 284 ? -17.049 13.551 -24.289 1.00 90.69 284 VAL A CA 1
ATOM 2281 C C . VAL A 1 284 ? -18.267 14.405 -23.936 1.00 90.69 284 VAL A C 1
ATOM 2283 O O . VAL A 1 284 ? -18.801 14.251 -22.839 1.00 90.69 284 VAL A O 1
ATOM 2286 N N . ASP A 1 285 ? -18.737 15.260 -24.846 1.00 91.56 285 ASP A N 1
ATOM 2287 C CA . ASP A 1 285 ? -19.923 16.091 -24.607 1.00 91.56 285 ASP A CA 1
ATOM 2288 C C . ASP A 1 285 ? -21.195 15.242 -24.447 1.00 91.56 285 ASP A C 1
ATOM 2290 O O . ASP A 1 285 ? -22.004 15.517 -23.561 1.00 91.56 285 ASP A O 1
ATOM 2294 N N . ASN A 1 286 ? -21.349 14.171 -25.235 1.00 90.44 286 ASN A N 1
ATOM 2295 C CA . ASN A 1 286 ? -22.468 13.235 -25.097 1.00 90.44 286 ASN A CA 1
ATOM 2296 C C . ASN A 1 286 ? -22.435 12.499 -23.750 1.00 90.44 286 ASN A C 1
ATOM 2298 O O . ASN A 1 286 ? -23.447 12.464 -23.056 1.00 90.44 286 ASN A O 1
ATOM 2302 N N . LEU A 1 287 ? -21.274 11.968 -23.347 1.00 88.12 287 LEU A N 1
ATOM 2303 C CA . LEU A 1 287 ? -21.115 11.290 -22.054 1.00 88.12 287 LEU A CA 1
ATOM 2304 C C . LEU A 1 287 ? -21.360 12.239 -20.879 1.00 88.12 287 LEU A C 1
ATOM 2306 O O . LEU A 1 287 ? -21.961 11.853 -19.881 1.00 88.12 287 LEU A O 1
ATOM 2310 N N . LYS A 1 288 ? -20.918 13.494 -20.998 1.00 87.44 288 LYS A N 1
ATOM 2311 C CA . LYS A 1 288 ? -21.185 14.521 -19.992 1.00 87.44 288 LYS A CA 1
ATOM 2312 C C . LYS A 1 288 ? -22.679 14.843 -19.900 1.00 87.44 288 LYS A C 1
ATOM 2314 O O . LYS A 1 288 ? -23.195 14.975 -18.797 1.00 87.44 288 LYS A O 1
ATOM 2319 N N . GLY A 1 289 ? -23.372 14.926 -21.036 1.00 84.88 289 GLY A N 1
ATOM 2320 C CA . GLY A 1 289 ? -24.822 15.116 -21.075 1.00 84.88 289 GLY A CA 1
ATOM 2321 C C . GLY A 1 289 ? -25.610 13.954 -20.459 1.00 84.88 289 GLY A C 1
ATOM 2322 O O . GLY A 1 289 ? -26.611 14.198 -19.792 1.00 84.88 289 GLY A O 1
ATOM 2323 N N . GLU A 1 290 ? -25.159 12.709 -20.643 1.00 84.12 290 GLU A N 1
ATOM 2324 C CA . GLU A 1 290 ? -25.760 11.529 -19.999 1.00 84.12 290 GLU A CA 1
ATOM 2325 C C . GLU A 1 290 ? -25.556 11.543 -18.476 1.00 84.12 290 GLU A C 1
ATOM 2327 O O . GLU A 1 290 ? -26.511 11.328 -17.734 1.00 84.12 290 GLU A O 1
ATOM 2332 N N . LEU A 1 291 ? -24.351 11.886 -18.008 1.00 80.31 291 LEU A N 1
ATOM 2333 C CA . LEU A 1 291 ? -24.035 11.997 -16.578 1.00 80.31 291 LEU A CA 1
ATOM 2334 C C . LEU A 1 291 ? -24.826 13.112 -15.874 1.00 80.31 291 LEU A C 1
ATOM 2336 O O . LEU A 1 291 ? -25.370 12.881 -14.798 1.00 80.31 291 LEU A O 1
ATOM 2340 N N . ASP A 1 292 ? -24.945 14.293 -16.489 1.00 78.31 292 ASP A N 1
ATOM 2341 C CA . ASP A 1 292 ? -25.722 15.410 -15.926 1.00 78.31 292 ASP A CA 1
ATOM 2342 C C . ASP A 1 292 ? -27.248 15.132 -15.961 1.00 78.31 292 ASP A C 1
ATOM 2344 O O . ASP A 1 292 ? -28.014 15.717 -15.193 1.00 78.31 292 ASP A O 1
ATOM 2348 N N . GLY A 1 293 ? -27.711 14.238 -16.847 1.00 64.75 293 GLY A N 1
ATOM 2349 C CA . GLY A 1 293 ? -29.114 13.821 -16.954 1.00 64.75 293 GLY A CA 1
ATOM 2350 C C . GLY A 1 293 ? -29.534 12.744 -15.946 1.00 64.75 293 GLY A C 1
ATOM 2351 O O . GLY A 1 293 ? -30.707 12.686 -15.575 1.00 64.75 293 GLY A O 1
ATOM 2352 N N . GLU A 1 294 ? -28.595 11.918 -15.482 1.00 59.97 294 GLU A N 1
ATOM 2353 C CA . GLU A 1 294 ? -28.842 10.829 -14.524 1.00 59.97 294 GLU A CA 1
ATOM 2354 C C . GLU A 1 294 ? -28.829 11.307 -13.054 1.00 59.97 294 GLU A C 1
ATOM 2356 O O . GLU A 1 294 ? -29.289 10.593 -12.169 1.00 59.97 294 GLU A O 1
ATOM 2361 N N . GLU A 1 295 ? -28.386 12.544 -12.782 1.00 53.44 295 GLU A N 1
ATOM 2362 C CA . GLU A 1 295 ? -28.354 13.150 -11.435 1.00 53.44 295 GLU A CA 1
ATOM 2363 C C . GLU A 1 295 ? -29.670 13.876 -11.040 1.00 53.44 295 GLU A C 1
ATOM 2365 O O . GLU A 1 295 ? -29.775 14.427 -9.943 1.00 53.44 295 GLU A O 1
ATOM 2370 N N . ILE A 1 296 ? -30.697 13.886 -11.911 1.00 52.72 296 ILE A N 1
ATOM 2371 C CA . ILE A 1 296 ? -32.003 14.559 -11.678 1.00 52.72 296 ILE A CA 1
ATOM 2372 C C . ILE A 1 296 ? -33.202 13.572 -11.655 1.00 52.72 296 ILE A C 1
ATOM 2374 O O . ILE A 1 296 ? -34.352 13.994 -11.510 1.00 52.72 296 ILE A O 1
ATOM 2378 N N . ALA A 1 297 ? -32.968 12.257 -11.736 1.00 43.75 297 ALA A N 1
ATOM 2379 C CA . ALA A 1 297 ? -34.002 11.224 -11.551 1.00 43.75 297 ALA A CA 1
ATOM 2380 C C . ALA A 1 297 ? -33.911 10.567 -10.164 1.00 43.75 297 ALA A C 1
ATOM 2382 O O . ALA A 1 297 ? -34.988 10.286 -9.586 1.00 43.75 297 ALA A O 1
#

Foldseek 3Di:
DDWDWDDDDPPTKTKDKDFDDVVLLVLADQADDPVCCVPCVPPGFDGWAFFFGKMWIAIAPSDDFAQDFDKDKTFGDVPDPADQQQKAKWWQDPNRYTDGPQQDPVSCVVWPWDDDPRMIMTTDRDFHHPVDDTIMITIIGGRDPPPPVCVPVVVVVCVVCVVVVVVVVVVVVVVVVVVVVVVVVVVVVVVVVVVVVVVVVVVVVVVVVCVVVVVVVPDDDDDDDDDDDDDPPVVVVVVVVVVPPDPPPVVVVVVVVVVVVVVVVVVVVVVVVVVVVVVVVVVVVVVVVVVVVVVPD

Sequence (297 aa):
GAFVTRGPSTNNIYLYTLSATESEIRSAHNFVRREFFDRLTEMIPYSRTVLSAPFYCWTSTNVDSFRLNVSIEAKIDRTYLHSSEDICLASLNDYGDWRCLYPTIKDRDAHPLILDGDTASGTFDTCGYVNGTGKLYAFIYTPGRSETTKNNDVLGFLQQYWPFIALGCIVISLSTIYLGYYCYRKLRYRAKYLAEVRAQTDKRIELQRMQEVGAGGGNVGGNDQAQMEHNPLQITINNVNNLQNLPSSKNREEQLAAEEKDQEERLRFISKLESENKELLQLVDNLKGELDGEEIA

Nearest PDB structures (foldseek):
  7wvm-assembly2_F  TM=4.287E-01  e=8.898E-01  Homo sapiens

pLDDT: mean 75.38, std 18.0, range [37.12, 97.62]